Protein AF-A0A1V4EET5-F1 (afdb_monomer)

Nearest PDB structures (foldseek):
  2fy3-assembly1_A  TM=2.857E-01  e=6.363E-01  Homo sapiens
  2fy4-assembly1_A  TM=2.815E-01  e=9.178E-01  Homo sapiens
  1q6x-assembly1_A  TM=3.092E-01  e=1.796E+00  Rattus norvegicus
  2fy5-assembly1_A  TM=2.839E-01  e=1.324E+00  Homo sapiens
  1xmc-assembly2_B  TM=2.395E-01  e=5.391E+00  Mus musculus

Structure (mmCIF, N/CA/C/O backbone):
data_AF-A0A1V4EET5-F1
#
_entry.id   AF-A0A1V4EET5-F1
#
loop_
_atom_site.group_PDB
_atom_site.id
_atom_site.type_symbol
_atom_site.label_atom_id
_atom_site.label_alt_id
_atom_site.label_comp_id
_atom_site.label_asym_id
_atom_site.label_entity_id
_atom_site.label_seq_id
_atom_site.pdbx_PDB_ins_code
_atom_site.Cartn_x
_atom_site.Cartn_y
_atom_site.Cartn_z
_atom_site.occupancy
_atom_site.B_iso_or_equiv
_atom_site.auth_seq_id
_atom_site.auth_comp_id
_atom_site.auth_asym_id
_atom_site.auth_atom_id
_atom_site.pdbx_PDB_model_num
ATOM 1 N N . MET A 1 1 ? 31.292 -10.602 14.020 1.00 33.94 1 MET A N 1
ATOM 2 C CA . MET A 1 1 ? 31.407 -9.990 12.682 1.00 33.94 1 MET A CA 1
ATOM 3 C C . MET A 1 1 ? 29.996 -9.675 12.224 1.00 33.94 1 MET A C 1
ATOM 5 O O . MET A 1 1 ? 29.292 -10.574 11.792 1.00 33.94 1 MET A O 1
ATOM 9 N N . GLN A 1 2 ? 29.537 -8.453 12.489 1.00 35.28 2 GLN A N 1
ATOM 10 C CA . GLN A 1 2 ? 28.228 -7.981 12.044 1.00 35.28 2 GLN A CA 1
ATOM 11 C C . GLN A 1 2 ? 28.426 -7.415 10.641 1.00 35.28 2 GLN A C 1
ATOM 13 O O . GLN A 1 2 ? 29.271 -6.542 10.454 1.00 35.28 2 GLN A O 1
ATOM 18 N N . ALA A 1 3 ? 27.715 -7.967 9.661 1.00 36.00 3 ALA A N 1
ATOM 19 C CA . ALA A 1 3 ? 27.658 -7.390 8.332 1.00 36.00 3 ALA A CA 1
ATOM 20 C C . ALA A 1 3 ? 26.821 -6.112 8.424 1.00 36.00 3 ALA A C 1
ATOM 22 O O . ALA A 1 3 ? 25.594 -6.154 8.472 1.00 36.00 3 ALA A O 1
ATOM 23 N N . SER A 1 4 ? 27.507 -4.978 8.496 1.00 45.12 4 SER A N 1
ATOM 24 C CA . SER A 1 4 ? 26.965 -3.686 8.101 1.00 45.12 4 SER A CA 1
ATOM 25 C C . SER A 1 4 ? 26.700 -3.762 6.596 1.00 45.12 4 SER A C 1
ATOM 27 O O . SER A 1 4 ? 27.590 -3.494 5.797 1.00 45.12 4 SER A O 1
ATOM 29 N N . GLY A 1 5 ? 25.521 -4.261 6.217 1.00 37.28 5 GLY A N 1
ATOM 30 C CA . GLY A 1 5 ? 25.084 -4.302 4.827 1.00 37.28 5 GLY A CA 1
ATOM 31 C C . GLY A 1 5 ? 24.839 -2.883 4.328 1.00 37.28 5 GLY A C 1
ATOM 32 O O . GLY A 1 5 ? 24.107 -2.125 4.960 1.00 37.28 5 GLY A O 1
ATOM 33 N N . GLU A 1 6 ? 25.497 -2.532 3.230 1.00 33.97 6 GLU A N 1
ATOM 34 C CA . GLU A 1 6 ? 25.342 -1.288 2.480 1.00 33.97 6 GLU A CA 1
ATOM 35 C C . GLU A 1 6 ? 23.863 -0.915 2.290 1.00 33.97 6 GLU A C 1
ATOM 37 O O . GLU A 1 6 ? 23.148 -1.522 1.498 1.00 33.97 6 GLU A O 1
ATOM 42 N N . MET A 1 7 ? 23.398 0.110 3.010 1.00 41.22 7 MET A N 1
ATOM 43 C CA . MET A 1 7 ? 22.097 0.742 2.773 1.00 41.22 7 MET A CA 1
ATOM 44 C C . MET A 1 7 ? 22.222 1.762 1.638 1.00 41.22 7 MET A C 1
ATOM 46 O O . MET A 1 7 ? 22.144 2.973 1.846 1.00 41.22 7 MET A O 1
ATOM 50 N N . SER A 1 8 ? 22.465 1.274 0.429 1.00 36.69 8 SER A N 1
ATOM 51 C CA . SER A 1 8 ? 22.587 2.103 -0.769 1.00 36.69 8 SER A CA 1
ATOM 52 C C . SER A 1 8 ? 21.243 2.190 -1.491 1.00 36.69 8 SER A C 1
ATOM 54 O O . SER A 1 8 ? 21.098 1.596 -2.544 1.00 36.69 8 SER A O 1
ATOM 56 N N . GLY A 1 9 ? 20.243 2.888 -0.937 1.00 45.69 9 GLY A N 1
ATOM 57 C CA . GLY A 1 9 ? 19.012 3.298 -1.653 1.00 45.69 9 GLY A CA 1
ATOM 58 C C . GLY A 1 9 ? 18.110 2.200 -2.255 1.00 45.69 9 GLY A C 1
ATOM 59 O O . GLY A 1 9 ? 17.021 2.515 -2.730 1.00 45.69 9 GLY A O 1
ATOM 60 N N . GLU A 1 10 ? 18.511 0.931 -2.228 1.00 58.12 10 GLU A N 1
ATOM 61 C CA . GLU A 1 10 ? 17.711 -0.204 -2.672 1.00 58.12 10 GLU A CA 1
ATOM 62 C C . GLU A 1 10 ? 16.533 -0.386 -1.715 1.00 58.12 10 GLU A C 1
ATOM 64 O O . GLU A 1 10 ? 16.695 -0.543 -0.506 1.00 58.12 10 GLU A O 1
ATOM 69 N N . GLY A 1 11 ? 15.319 -0.353 -2.259 1.00 76.56 11 GLY A N 1
ATOM 70 C CA . GLY A 1 11 ? 14.116 -0.643 -1.486 1.00 76.56 11 GLY A CA 1
ATOM 71 C C . GLY A 1 11 ? 13.425 0.562 -0.834 1.00 76.56 11 GLY A C 1
ATOM 72 O O . GLY A 1 11 ? 12.507 0.363 -0.038 1.00 76.56 11 GLY A O 1
ATOM 73 N N . LEU A 1 12 ? 13.816 1.792 -1.183 1.00 92.06 12 LEU A N 1
ATOM 74 C CA . LEU A 1 12 ? 13.109 3.022 -0.812 1.00 92.06 12 LEU A CA 1
ATOM 75 C C . LEU A 1 12 ? 12.483 3.691 -2.042 1.00 92.06 12 LEU A C 1
ATOM 77 O O . LEU A 1 12 ? 13.101 3.703 -3.109 1.00 92.06 12 LEU A O 1
ATOM 81 N N . PRO A 1 13 ? 11.298 4.310 -1.919 1.00 96.19 13 PRO A N 1
ATOM 82 C CA . PRO A 1 13 ? 10.737 5.069 -3.019 1.00 96.19 13 PRO A CA 1
ATOM 83 C C . PRO A 1 13 ? 11.455 6.409 -3.232 1.00 96.19 13 PRO A C 1
ATOM 85 O O . PRO A 1 13 ? 11.830 7.129 -2.302 1.00 96.19 13 PRO A O 1
ATOM 88 N N . ALA A 1 14 ? 11.620 6.749 -4.507 1.00 96.44 14 ALA A N 1
ATOM 89 C CA . ALA A 1 14 ? 12.156 8.001 -5.015 1.00 96.44 14 ALA A CA 1
ATOM 90 C C . ALA A 1 14 ? 11.168 9.170 -4.892 1.00 96.44 14 ALA A C 1
ATOM 92 O O . ALA A 1 14 ? 11.584 10.326 -4.898 1.00 96.44 14 ALA A O 1
ATOM 93 N N . SER A 1 15 ? 9.877 8.897 -4.752 1.00 96.69 15 SER A N 1
ATOM 94 C CA . SER A 1 15 ? 8.837 9.896 -4.512 1.00 96.69 15 SER A CA 1
ATOM 95 C C . SER A 1 15 ? 7.751 9.305 -3.620 1.00 96.69 15 SER A C 1
ATOM 97 O O . SER A 1 15 ? 7.562 8.088 -3.579 1.00 96.69 15 SER A O 1
ATOM 99 N N . PHE A 1 16 ? 7.047 10.163 -2.886 1.00 98.25 16 PHE A N 1
ATOM 100 C CA . PHE A 1 16 ? 5.915 9.745 -2.070 1.00 98.25 16 PHE A CA 1
ATOM 101 C C . PHE A 1 16 ? 4.766 10.735 -2.185 1.00 98.25 16 PHE A C 1
ATOM 103 O O . PHE A 1 16 ? 4.995 11.944 -2.112 1.00 98.25 16 PHE A O 1
ATOM 110 N N . GLN A 1 17 ? 3.545 10.228 -2.324 1.00 98.38 17 GLN A N 1
ATOM 111 C CA . GLN A 1 17 ? 2.306 11.001 -2.246 1.00 98.38 17 GLN A CA 1
ATOM 112 C C . GLN A 1 17 ? 1.287 10.282 -1.359 1.00 98.38 17 GLN A C 1
ATOM 114 O O . GLN A 1 17 ? 1.287 9.054 -1.258 1.00 98.38 17 GLN A O 1
ATOM 119 N N . SER A 1 18 ? 0.395 11.039 -0.725 1.00 98.31 18 SER A N 1
ATOM 120 C CA . SER A 1 18 ? -0.705 10.468 0.048 1.00 98.31 18 SER A CA 1
ATOM 121 C C . SER A 1 18 ? -2.028 11.179 -0.207 1.00 98.31 18 SER A C 1
ATOM 123 O O . SER A 1 18 ? -2.067 12.370 -0.516 1.00 98.31 18 SER A O 1
ATOM 125 N N . TRP A 1 19 ? -3.120 10.426 -0.079 1.00 98.50 19 TRP A N 1
ATOM 126 C CA . TRP A 1 19 ? -4.487 10.911 -0.246 1.00 98.50 19 TRP A CA 1
ATOM 127 C C . TRP A 1 19 ? -5.310 10.633 1.020 1.00 98.50 19 TRP A C 1
ATOM 129 O O . TRP A 1 19 ? -5.220 9.527 1.567 1.00 98.50 19 TRP A O 1
ATOM 139 N N . PRO A 1 20 ? -6.106 11.615 1.487 1.00 98.38 20 PRO A N 1
ATOM 140 C CA . PRO A 1 20 ? -6.940 11.466 2.674 1.00 98.38 20 PRO A CA 1
ATOM 141 C C . PRO A 1 20 ? -8.141 10.552 2.408 1.00 98.38 20 PRO A C 1
ATOM 143 O O . PRO A 1 20 ? -8.433 10.197 1.262 1.00 98.38 20 PRO A O 1
ATOM 146 N N . SER A 1 21 ? -8.861 10.207 3.477 1.00 98.12 21 SER A N 1
ATOM 147 C CA . SER A 1 21 ? -10.094 9.433 3.360 1.00 98.12 21 SER A CA 1
ATOM 148 C C . SER A 1 21 ? -11.186 10.257 2.679 1.00 98.12 21 SER A C 1
ATOM 150 O O . SER A 1 21 ? -11.220 11.486 2.774 1.00 98.12 21 SER A O 1
ATOM 152 N N . VAL A 1 22 ? -12.123 9.573 2.027 1.00 97.50 22 VAL A N 1
ATOM 153 C CA . VAL A 1 22 ? -13.336 10.186 1.469 1.00 97.50 22 VAL A CA 1
ATOM 154 C C . VAL A 1 22 ? -14.562 9.783 2.286 1.00 97.50 22 VAL A C 1
ATOM 156 O O . VAL A 1 22 ? -14.560 8.766 2.982 1.00 97.50 22 VAL A O 1
ATOM 159 N N . LYS A 1 23 ? -15.637 10.574 2.200 1.00 96.94 23 LYS A N 1
ATOM 160 C CA . LYS A 1 23 ? -16.855 10.371 3.006 1.00 96.94 23 LYS A CA 1
ATOM 161 C C . LYS A 1 23 ? -17.505 9.002 2.780 1.00 96.94 23 LYS A C 1
ATOM 163 O O . LYS A 1 23 ? -18.118 8.456 3.690 1.00 96.94 23 LYS A O 1
ATOM 168 N N . GLU A 1 24 ? -17.349 8.430 1.590 1.00 96.38 24 GLU A N 1
ATOM 169 C CA . GLU A 1 24 ? -17.888 7.124 1.212 1.00 96.38 24 GLU A CA 1
ATOM 170 C C . GLU A 1 24 ? -17.274 5.984 2.042 1.00 96.38 24 GLU A C 1
ATOM 172 O O . GLU A 1 24 ? -17.881 4.925 2.171 1.00 96.38 24 GLU A O 1
ATOM 177 N N . LEU A 1 25 ? -16.100 6.204 2.644 1.00 98.06 25 LEU A N 1
ATOM 178 C CA . LEU A 1 25 ? -15.404 5.240 3.500 1.00 98.06 25 LEU A CA 1
ATOM 179 C C . LEU A 1 25 ? -15.733 5.412 4.992 1.00 98.06 25 LEU A C 1
ATOM 181 O O . LEU A 1 25 ? -15.298 4.600 5.807 1.00 98.06 25 LEU A O 1
ATOM 185 N N . ALA A 1 26 ? -16.541 6.413 5.363 1.00 97.88 26 ALA A N 1
ATOM 186 C CA . ALA A 1 26 ? -16.944 6.659 6.749 1.00 97.88 26 ALA A CA 1
ATOM 187 C C . ALA A 1 26 ? -17.587 5.448 7.461 1.00 97.88 26 ALA A C 1
ATOM 189 O O . ALA A 1 26 ? -17.294 5.263 8.643 1.00 97.88 26 ALA A O 1
ATOM 190 N N . PRO A 1 27 ? -18.388 4.578 6.802 1.00 98.00 27 PRO A N 1
ATOM 191 C CA . PRO A 1 27 ? -18.956 3.396 7.460 1.00 98.00 27 PRO A CA 1
ATOM 192 C C . PRO A 1 27 ? -17.912 2.429 8.031 1.00 98.00 27 PRO A C 1
ATOM 194 O O . PRO A 1 27 ? -18.199 1.710 8.980 1.00 98.00 27 PRO A O 1
ATOM 197 N N . ILE A 1 28 ? -16.698 2.428 7.476 1.00 98.44 28 ILE A N 1
ATOM 198 C CA . ILE A 1 28 ? -15.561 1.633 7.955 1.00 98.44 28 ILE A CA 1
ATOM 199 C C . ILE A 1 28 ? -14.462 2.531 8.540 1.00 98.44 28 ILE A C 1
ATOM 201 O O . ILE A 1 28 ? -13.285 2.182 8.510 1.00 98.44 28 ILE A O 1
ATOM 205 N N . GLY A 1 29 ? -14.819 3.712 9.048 1.00 98.44 29 GLY A N 1
ATOM 206 C CA . GLY A 1 29 ? -13.875 4.655 9.649 1.00 98.44 29 GLY A CA 1
ATOM 207 C C . GLY A 1 29 ? -13.315 4.208 11.004 1.00 98.44 29 GLY A C 1
ATOM 208 O O . GLY A 1 29 ? -12.274 4.707 11.408 1.00 98.44 29 GLY A O 1
ATOM 209 N N . ASP A 1 30 ? -13.961 3.262 11.688 1.00 98.50 30 ASP A N 1
ATOM 210 C CA . ASP A 1 30 ? -13.509 2.676 12.958 1.00 98.50 30 ASP A CA 1
ATOM 211 C C . ASP A 1 30 ? -13.464 1.150 12.809 1.00 98.50 30 ASP A C 1
ATOM 213 O O . ASP A 1 30 ? -14.435 0.531 12.356 1.00 98.50 30 ASP A O 1
ATOM 217 N N . ARG A 1 31 ? -12.355 0.523 13.216 1.00 98.31 31 ARG A N 1
ATOM 218 C CA . ARG A 1 31 ? -12.182 -0.937 13.155 1.00 98.31 31 ARG A CA 1
ATOM 219 C C . ARG A 1 31 ? -13.260 -1.700 13.923 1.00 98.31 31 ARG A C 1
ATOM 221 O O . ARG A 1 31 ? -13.578 -2.833 13.584 1.00 98.31 31 ARG A O 1
ATOM 228 N N . LYS A 1 32 ? -13.853 -1.116 14.965 1.00 98.00 32 LYS A N 1
ATOM 229 C CA . LYS A 1 32 ? -14.954 -1.733 15.722 1.00 98.00 32 LYS A CA 1
ATOM 230 C C . LYS A 1 32 ? -16.201 -1.929 14.859 1.00 98.00 32 LYS A C 1
ATOM 232 O O . LYS A 1 32 ? -16.907 -2.916 15.059 1.00 98.00 32 LYS A O 1
ATOM 237 N N . ALA A 1 33 ? -16.454 -1.030 13.905 1.00 97.19 33 ALA A N 1
ATOM 238 C CA . ALA A 1 33 ? -17.552 -1.153 12.944 1.00 97.19 33 ALA A CA 1
ATOM 239 C C . ALA A 1 33 ? -17.248 -2.178 11.834 1.00 97.19 33 ALA A C 1
ATOM 241 O O . ALA A 1 33 ? -18.166 -2.785 11.287 1.00 97.19 33 ALA A O 1
ATOM 242 N N . ASP A 1 34 ? -15.966 -2.429 11.553 1.00 97.62 34 ASP A N 1
ATOM 243 C CA . ASP A 1 34 ? -15.475 -3.411 10.579 1.00 97.62 34 ASP A CA 1
ATOM 244 C C . ASP A 1 34 ? -14.525 -4.436 11.231 1.00 97.62 34 ASP A C 1
ATOM 246 O O . ASP A 1 34 ? -13.347 -4.563 10.906 1.00 97.62 34 ASP A O 1
ATOM 250 N N . SER A 1 35 ? -15.050 -5.182 12.203 1.00 96.19 35 SER A N 1
ATOM 251 C CA . SER A 1 35 ? -14.246 -6.024 13.104 1.00 96.19 35 SER A CA 1
ATOM 252 C C . SER A 1 35 ? -13.762 -7.351 12.509 1.00 96.19 35 SER A C 1
ATOM 254 O O . SER A 1 35 ? -13.023 -8.091 13.163 1.00 96.19 35 SER A O 1
ATOM 256 N N . ALA A 1 36 ? -14.173 -7.689 11.284 1.00 97.00 36 ALA A N 1
ATOM 257 C CA . ALA A 1 36 ? -13.770 -8.939 10.650 1.00 97.00 36 ALA A CA 1
ATOM 258 C C . ALA A 1 36 ? -12.260 -8.910 10.331 1.00 97.00 36 ALA A C 1
ATOM 260 O O . ALA A 1 36 ? -11.826 -8.008 9.611 1.00 97.00 36 ALA A O 1
ATOM 261 N N . PRO A 1 37 ? -11.454 -9.896 10.773 1.00 96.69 37 PRO A N 1
ATOM 262 C CA . PRO A 1 37 ? -10.023 -9.922 10.473 1.00 96.69 37 PRO A CA 1
ATOM 263 C C . PRO A 1 37 ? -9.751 -9.913 8.966 1.00 96.69 37 PRO A C 1
ATOM 265 O O . PRO A 1 37 ? -10.480 -10.546 8.197 1.00 96.69 37 PRO A O 1
ATOM 268 N N . LEU A 1 38 ? -8.694 -9.223 8.539 1.00 97.31 38 LEU A N 1
ATOM 269 C CA . LEU A 1 38 ? -8.250 -9.258 7.148 1.00 97.31 38 LEU A CA 1
ATOM 270 C C . LEU A 1 38 ? -7.674 -10.633 6.798 1.00 97.31 38 LEU A C 1
ATOM 272 O O . LEU A 1 38 ? -7.019 -11.288 7.616 1.00 97.31 38 LEU A O 1
ATOM 276 N N . THR A 1 39 ? -7.843 -11.041 5.538 1.00 98.06 39 THR A N 1
ATOM 277 C CA . THR A 1 39 ? -7.209 -12.251 4.999 1.00 98.06 39 THR A CA 1
ATOM 278 C C . THR A 1 39 ? -6.508 -11.988 3.668 1.00 98.06 39 THR A C 1
ATOM 280 O O . THR A 1 39 ? -6.915 -11.134 2.880 1.00 98.06 39 THR A O 1
ATOM 283 N N . VAL A 1 40 ? -5.471 -12.780 3.365 1.00 98.00 40 VAL A N 1
ATOM 284 C CA . VAL A 1 40 ? -4.786 -12.725 2.058 1.00 98.00 40 VAL A CA 1
ATOM 285 C C . VAL A 1 40 ? -5.753 -13.035 0.914 1.00 98.00 40 VAL A C 1
ATOM 287 O O . VAL A 1 40 ? -5.682 -12.407 -0.138 1.00 98.00 40 VAL A O 1
ATOM 290 N N . GLN A 1 41 ? -6.656 -14.000 1.105 1.00 97.94 41 GLN A N 1
ATOM 291 C CA . GLN A 1 41 ? -7.609 -14.404 0.071 1.00 97.94 41 GLN A CA 1
ATOM 292 C C . GLN A 1 41 ? -8.635 -13.307 -0.228 1.00 97.94 41 GLN A C 1
ATOM 294 O O . GLN A 1 41 ? -9.041 -13.148 -1.374 1.00 97.94 41 GLN A O 1
ATOM 299 N N . GLU A 1 42 ? -9.041 -12.543 0.780 1.00 97.44 42 GLU A N 1
ATOM 300 C CA . GLU A 1 42 ? -9.958 -11.422 0.607 1.00 97.44 42 GLU A CA 1
ATOM 301 C C . GLU A 1 42 ? -9.331 -10.287 -0.213 1.00 97.44 42 GLU A C 1
ATOM 303 O O . GLU A 1 42 ? -9.920 -9.853 -1.204 1.00 97.44 42 GLU A O 1
ATOM 308 N N . VAL A 1 43 ? -8.137 -9.826 0.179 1.00 98.06 43 VAL A N 1
ATOM 309 C CA . VAL A 1 43 ? -7.492 -8.644 -0.424 1.00 98.06 43 VAL A CA 1
ATOM 310 C C . VAL A 1 43 ? -6.804 -8.991 -1.744 1.00 98.06 43 VAL A C 1
ATOM 312 O O . VAL A 1 43 ? -6.883 -8.248 -2.720 1.00 98.06 43 VAL A O 1
ATOM 315 N N . PHE A 1 44 ? -6.155 -10.152 -1.801 1.00 97.94 44 PHE A N 1
ATOM 316 C CA . PHE A 1 44 ? -5.305 -10.554 -2.919 1.00 97.94 44 PHE A CA 1
ATOM 317 C C . PHE A 1 44 ? -5.794 -11.821 -3.618 1.00 97.94 44 PHE A C 1
ATOM 319 O O . PHE A 1 44 ? -5.013 -12.458 -4.315 1.00 97.94 44 PHE A O 1
ATOM 326 N N . GLY A 1 45 ? -7.053 -12.234 -3.446 1.00 95.56 45 GLY A N 1
ATOM 327 C CA . GLY A 1 45 ? -7.585 -13.468 -4.043 1.00 95.56 45 GLY A CA 1
ATOM 328 C C . GLY A 1 45 ? -7.558 -13.496 -5.573 1.00 95.56 45 GLY A C 1
ATOM 329 O O . GLY A 1 45 ? -7.423 -14.569 -6.167 1.00 95.56 45 GLY A O 1
ATOM 330 N N . ALA A 1 46 ? -7.636 -12.327 -6.214 1.00 96.06 46 ALA A N 1
ATOM 331 C CA . ALA A 1 46 ? -7.454 -12.199 -7.653 1.00 96.06 46 ALA A CA 1
ATOM 332 C C . ALA A 1 46 ? -5.992 -12.483 -8.034 1.00 96.06 46 ALA A C 1
ATOM 334 O O . ALA A 1 46 ? -5.056 -11.903 -7.487 1.00 96.06 46 ALA A O 1
ATOM 335 N N . ARG A 1 47 ? -5.780 -13.384 -9.002 1.00 96.00 47 ARG A N 1
ATOM 336 C CA . ARG A 1 47 ? -4.427 -13.702 -9.496 1.00 96.00 47 ARG A CA 1
ATOM 337 C C . ARG A 1 47 ? -3.823 -12.574 -10.325 1.00 96.00 47 ARG A C 1
ATOM 339 O O . ARG A 1 47 ? -2.601 -12.506 -10.445 1.00 96.00 47 ARG A O 1
ATOM 346 N N . THR A 1 48 ? -4.668 -11.741 -10.914 1.00 98.31 48 THR A N 1
ATOM 347 C CA . THR A 1 48 ? -4.279 -10.619 -11.758 1.00 98.31 48 THR A CA 1
ATOM 348 C C . THR A 1 48 ? -5.091 -9.391 -11.401 1.00 98.31 48 THR A C 1
ATOM 350 O O . THR A 1 48 ? -6.268 -9.508 -11.060 1.00 98.31 48 THR A O 1
ATOM 353 N N . VAL A 1 49 ? -4.461 -8.233 -11.528 1.00 98.62 49 VAL A N 1
ATOM 354 C CA . VAL A 1 49 ? -5.085 -6.920 -11.391 1.00 98.62 49 VAL A CA 1
ATOM 355 C C . VAL A 1 49 ? -4.678 -6.053 -12.581 1.00 98.62 49 VAL A C 1
ATOM 357 O O . VAL A 1 49 ? -3.562 -6.188 -13.090 1.00 98.62 49 VAL A O 1
ATOM 360 N N . THR A 1 50 ? -5.594 -5.224 -13.077 1.00 98.56 50 THR A N 1
ATOM 361 C CA . THR A 1 50 ? -5.456 -4.584 -14.393 1.00 98.56 50 THR A CA 1
ATOM 362 C C . THR A 1 50 ? -6.014 -3.169 -14.372 1.00 98.56 50 THR A C 1
ATOM 364 O O . THR A 1 50 ? -7.098 -2.942 -13.843 1.00 98.56 50 THR A O 1
ATOM 367 N N . ALA A 1 51 ? -5.314 -2.244 -15.024 1.00 98.38 51 ALA A N 1
ATOM 368 C CA . ALA A 1 51 ? -5.829 -0.927 -15.381 1.00 98.38 51 ALA A CA 1
ATOM 369 C C . ALA A 1 51 ? -5.265 -0.512 -16.745 1.00 98.38 51 ALA A C 1
ATOM 371 O O . ALA A 1 51 ? -4.069 -0.659 -17.012 1.00 98.38 51 ALA A O 1
ATOM 372 N N . GLY A 1 52 ? -6.136 -0.034 -17.638 1.00 96.06 52 GLY A N 1
ATOM 373 C CA . GLY A 1 52 ? -5.756 0.267 -19.017 1.00 96.06 52 GLY A CA 1
ATOM 374 C C . GLY A 1 52 ? -5.102 -0.941 -19.699 1.00 96.06 52 GLY A C 1
ATOM 375 O O . GLY A 1 52 ? -5.705 -2.008 -19.804 1.00 96.06 52 GLY A O 1
ATOM 376 N N . LYS A 1 53 ? -3.856 -0.770 -20.157 1.00 95.44 53 LYS A N 1
ATOM 377 C CA . LYS A 1 53 ? -3.051 -1.835 -20.787 1.00 95.44 53 LYS A CA 1
ATOM 378 C C . LYS A 1 53 ? -2.137 -2.578 -19.803 1.00 95.44 53 LYS A C 1
ATOM 380 O O . LYS A 1 53 ? -1.525 -3.573 -20.186 1.00 95.44 53 LYS A O 1
ATOM 385 N N . VAL A 1 54 ? -2.034 -2.124 -18.554 1.00 98.31 54 VAL A N 1
ATOM 386 C CA . VAL A 1 54 ? -1.162 -2.734 -17.546 1.00 98.31 54 VAL A CA 1
ATOM 387 C C . VAL A 1 54 ? -1.889 -3.897 -16.886 1.00 98.31 54 VAL A C 1
ATOM 389 O O . VAL A 1 54 ? -2.970 -3.726 -16.332 1.00 98.31 54 VAL A O 1
ATOM 392 N N . THR A 1 55 ? -1.284 -5.086 -16.922 1.00 98.62 55 THR A N 1
ATOM 393 C CA . THR A 1 55 ? -1.765 -6.268 -16.193 1.00 98.62 55 THR A CA 1
ATOM 394 C C . THR A 1 55 ? -0.667 -6.809 -15.293 1.00 98.62 55 THR A C 1
ATOM 396 O O . THR A 1 55 ? 0.372 -7.279 -15.755 1.00 98.62 55 THR A O 1
ATOM 399 N N . LEU A 1 56 ? -0.936 -6.782 -13.996 1.00 98.81 56 LEU A N 1
ATOM 400 C CA . LEU A 1 56 ? -0.067 -7.257 -12.935 1.00 98.81 56 LEU A CA 1
ATOM 401 C C . LEU A 1 56 ? -0.514 -8.648 -12.490 1.00 98.81 56 LEU A C 1
ATOM 403 O O . LEU A 1 56 ? -1.681 -8.860 -12.170 1.00 98.81 56 LEU A O 1
ATOM 407 N N . ARG A 1 57 ? 0.413 -9.605 -12.422 1.00 98.56 57 ARG A N 1
ATOM 408 C CA . ARG A 1 57 ? 0.168 -10.946 -11.879 1.00 98.56 57 ARG A CA 1
ATOM 409 C C . ARG A 1 57 ? 0.736 -11.056 -10.474 1.00 98.56 57 ARG A C 1
ATOM 411 O O . ARG A 1 57 ? 1.913 -10.770 -10.260 1.00 98.56 57 ARG A O 1
ATOM 418 N N . ARG A 1 58 ? -0.076 -11.558 -9.545 1.00 98.25 58 ARG A N 1
ATOM 419 C CA . ARG A 1 58 ? 0.325 -11.814 -8.162 1.00 98.25 58 ARG A CA 1
ATOM 420 C C . ARG A 1 58 ? 1.422 -12.876 -8.118 1.00 98.25 58 ARG A C 1
ATOM 422 O O . ARG A 1 58 ? 1.241 -13.987 -8.618 1.00 98.25 58 ARG A O 1
ATOM 429 N N . LEU A 1 59 ? 2.535 -12.536 -7.486 1.00 97.94 59 LEU A N 1
ATOM 430 C CA . LEU A 1 59 ? 3.677 -13.411 -7.234 1.00 97.94 59 LEU A CA 1
ATOM 431 C C . LEU A 1 59 ? 3.664 -13.962 -5.810 1.00 97.94 59 LEU A C 1
ATOM 433 O O . LEU A 1 59 ? 3.991 -15.127 -5.605 1.00 97.94 59 LEU A O 1
ATOM 437 N N . ALA A 1 60 ? 3.258 -13.142 -4.841 1.00 97.56 60 ALA A N 1
ATOM 438 C CA . ALA A 1 60 ? 3.192 -13.519 -3.437 1.00 97.56 60 ALA A CA 1
ATOM 439 C C . ALA A 1 60 ? 2.056 -12.781 -2.721 1.00 97.56 60 ALA A C 1
ATOM 441 O O . ALA A 1 60 ? 1.617 -11.715 -3.152 1.00 97.56 60 ALA A O 1
ATOM 442 N N . GLY A 1 61 ? 1.593 -13.363 -1.617 1.00 97.62 61 GLY A N 1
ATOM 443 C CA . GLY A 1 61 ? 0.657 -12.744 -0.688 1.00 97.62 61 GLY A CA 1
ATOM 444 C C . GLY A 1 61 ? 0.977 -13.194 0.733 1.00 97.62 61 GLY A C 1
ATOM 445 O O . GLY A 1 61 ? 1.317 -14.359 0.943 1.00 97.62 61 GLY A O 1
ATOM 446 N N . ARG A 1 62 ? 0.898 -12.283 1.701 1.00 97.94 62 ARG A N 1
ATOM 447 C CA . ARG A 1 62 ? 1.241 -12.541 3.103 1.00 97.94 62 ARG A CA 1
ATOM 448 C C . ARG A 1 62 ? 0.322 -11.759 4.030 1.00 97.94 62 ARG A C 1
ATOM 450 O O . ARG A 1 62 ? -0.025 -10.624 3.731 1.00 97.94 62 ARG A O 1
ATOM 457 N N . LEU A 1 63 ? -0.048 -12.379 5.143 1.00 98.19 63 LEU A N 1
ATOM 458 C CA . LEU A 1 63 ? -0.670 -11.718 6.284 1.00 98.19 63 LEU A CA 1
ATOM 459 C C . LEU A 1 63 ? 0.345 -11.717 7.426 1.00 98.19 63 LEU A C 1
ATOM 461 O O . LEU A 1 63 ? 0.834 -12.777 7.815 1.00 98.19 63 LEU A O 1
ATOM 465 N N . ASP A 1 64 ? 0.631 -10.537 7.952 1.00 97.94 64 ASP A N 1
ATOM 466 C CA . ASP A 1 64 ? 1.461 -10.309 9.122 1.00 97.94 64 ASP A CA 1
ATOM 467 C C . ASP A 1 64 ? 0.538 -9.915 10.288 1.00 97.94 64 ASP A C 1
ATOM 469 O O . ASP A 1 64 ? -0.158 -8.901 10.228 1.00 97.94 64 ASP A O 1
ATOM 473 N N . GLN A 1 65 ? 0.503 -10.736 11.345 1.00 94.31 65 GLN A N 1
ATOM 474 C CA . GLN A 1 65 ? -0.306 -10.472 12.553 1.00 94.31 65 GLN A CA 1
ATOM 475 C C . GLN A 1 65 ? 0.307 -9.387 13.453 1.00 94.31 65 GLN A C 1
ATOM 477 O O . GLN A 1 65 ? -0.340 -8.903 14.370 1.00 94.31 65 GLN A O 1
ATOM 482 N N . ALA A 1 66 ? 1.567 -9.027 13.208 1.00 92.38 66 ALA A N 1
ATOM 483 C CA . ALA A 1 66 ? 2.237 -7.896 13.829 1.00 92.38 66 ALA A CA 1
ATOM 484 C C . ALA A 1 66 ? 2.737 -6.978 12.712 1.00 92.38 66 ALA A C 1
ATOM 486 O O . ALA A 1 66 ? 3.543 -7.397 11.877 1.00 92.38 66 ALA A O 1
ATOM 487 N N . CYS A 1 67 ? 2.261 -5.732 12.685 1.00 96.75 67 CYS A N 1
ATOM 488 C CA . CYS A 1 67 ? 2.550 -4.809 11.586 1.00 96.75 67 CYS A CA 1
ATOM 489 C C . CYS A 1 67 ? 4.029 -4.420 11.490 1.00 96.75 67 CYS A C 1
ATOM 491 O O . CYS A 1 67 ? 4.509 -4.101 10.406 1.00 96.75 67 CYS A O 1
ATOM 493 N N . THR A 1 68 ? 4.770 -4.510 12.596 1.00 93.00 68 THR A N 1
ATOM 494 C CA . THR A 1 68 ? 6.214 -4.250 12.634 1.00 93.00 68 THR A CA 1
ATOM 495 C C . THR A 1 68 ? 7.016 -5.224 11.766 1.00 93.00 68 THR A C 1
ATOM 497 O O . THR A 1 68 ? 8.066 -4.851 11.266 1.00 93.00 68 THR A O 1
ATOM 500 N N . GLY A 1 69 ? 6.508 -6.436 11.498 1.00 92.00 69 GLY A N 1
ATOM 501 C CA . GLY A 1 69 ? 7.127 -7.386 10.558 1.00 92.00 69 GLY A CA 1
ATOM 502 C C . GLY A 1 69 ? 6.856 -7.090 9.075 1.00 92.00 69 GLY A C 1
ATOM 503 O O . GLY A 1 69 ? 7.374 -7.780 8.193 1.00 92.00 69 GLY A O 1
ATOM 504 N N . ALA A 1 70 ? 6.016 -6.095 8.783 1.00 97.06 70 ALA A N 1
ATOM 505 C CA . ALA A 1 70 ? 5.700 -5.650 7.428 1.00 97.06 70 ALA A CA 1
ATOM 506 C C . ALA A 1 70 ? 6.471 -4.387 7.016 1.00 97.06 70 ALA A C 1
ATOM 508 O O . ALA A 1 70 ? 6.333 -3.946 5.874 1.00 97.06 70 ALA A O 1
ATOM 509 N N . VAL A 1 71 ? 7.279 -3.819 7.913 1.00 97.38 71 VAL A N 1
ATOM 510 C CA . VAL A 1 71 ? 8.046 -2.589 7.699 1.00 97.38 71 VAL A CA 1
ATOM 511 C C . VAL A 1 71 ? 9.476 -2.740 8.196 1.00 97.38 71 VAL A C 1
ATOM 513 O O . VAL A 1 71 ? 9.798 -3.656 8.947 1.00 97.38 71 VAL A O 1
ATOM 516 N N . TRP A 1 72 ? 10.324 -1.803 7.804 1.00 95.25 72 TRP A N 1
ATOM 517 C CA . TRP A 1 72 ? 11.633 -1.586 8.401 1.00 95.25 72 TRP A CA 1
ATOM 518 C C . TRP A 1 72 ? 11.802 -0.105 8.758 1.00 95.25 72 TRP A C 1
ATOM 520 O O . TRP A 1 72 ? 11.089 0.753 8.236 1.00 95.25 72 TRP A O 1
ATOM 530 N N . GLY A 1 73 ? 12.757 0.177 9.647 1.00 95.38 73 GLY A N 1
ATOM 531 C CA . GLY A 1 73 ? 12.950 1.495 10.257 1.00 95.38 73 GLY A CA 1
ATOM 532 C C . GLY A 1 73 ? 12.120 1.650 11.536 1.00 95.38 73 GLY A C 1
ATOM 533 O O . GLY A 1 73 ? 10.917 1.385 11.543 1.00 95.38 73 GLY A O 1
ATOM 534 N N . ALA A 1 74 ? 12.779 2.049 12.628 1.00 95.44 74 ALA A N 1
ATOM 535 C CA . ALA A 1 74 ? 12.170 2.109 13.959 1.00 95.44 74 ALA A CA 1
ATOM 536 C C . ALA A 1 74 ? 11.005 3.107 14.012 1.00 95.44 74 ALA A C 1
ATOM 538 O O . ALA A 1 74 ? 9.916 2.742 14.438 1.00 95.44 74 ALA A O 1
ATOM 539 N N . ASP A 1 75 ? 11.189 4.303 13.451 1.00 96.50 75 ASP A N 1
ATOM 540 C CA . ASP A 1 75 ? 10.179 5.366 13.490 1.00 96.50 75 ASP A CA 1
ATOM 541 C C . ASP A 1 75 ? 8.848 4.959 12.831 1.00 96.50 75 ASP A C 1
ATOM 543 O O . ASP A 1 75 ? 7.773 5.326 13.303 1.00 96.50 75 ASP A O 1
ATOM 547 N N . LEU A 1 76 ? 8.887 4.165 11.750 1.00 97.56 76 LEU A N 1
ATOM 548 C CA . LEU A 1 76 ? 7.666 3.660 11.111 1.00 97.56 76 LEU A CA 1
ATOM 549 C C . LEU A 1 76 ? 7.027 2.518 11.912 1.00 97.56 76 LEU A C 1
ATOM 551 O O . LEU A 1 76 ? 5.800 2.415 11.965 1.00 97.56 76 LEU A O 1
ATOM 555 N N . ALA A 1 77 ? 7.837 1.662 12.536 1.00 97.75 77 ALA A N 1
ATOM 556 C CA . ALA A 1 77 ? 7.340 0.622 13.433 1.00 97.75 77 ALA A CA 1
ATOM 557 C C . ALA A 1 77 ? 6.641 1.228 14.667 1.00 97.75 77 ALA A C 1
ATOM 559 O O . ALA A 1 77 ? 5.571 0.751 15.063 1.00 97.75 77 ALA A O 1
ATOM 560 N N . ASP A 1 78 ? 7.193 2.310 15.214 1.00 97.88 78 ASP A N 1
ATOM 561 C CA . ASP A 1 78 ? 6.613 3.062 16.327 1.00 97.88 78 ASP A CA 1
ATOM 562 C C . ASP A 1 78 ? 5.320 3.762 15.893 1.00 97.88 78 ASP A C 1
ATOM 564 O O . ASP A 1 78 ? 4.278 3.553 16.515 1.00 97.88 78 ASP A O 1
ATOM 568 N N . ALA A 1 79 ? 5.324 4.463 14.753 1.00 98.31 79 ALA A N 1
ATOM 569 C CA . ALA A 1 79 ? 4.123 5.102 14.209 1.00 98.31 79 ALA A CA 1
ATOM 570 C C . ALA A 1 79 ? 2.980 4.101 13.940 1.00 98.31 79 ALA A C 1
ATOM 572 O O . ALA A 1 79 ? 1.810 4.409 14.168 1.00 98.31 79 ALA A O 1
ATOM 573 N N . LEU A 1 80 ? 3.287 2.880 13.485 1.00 98.56 80 LEU A N 1
ATOM 574 C CA . LEU A 1 80 ? 2.295 1.807 13.328 1.00 98.56 80 LEU A CA 1
ATOM 575 C C . LEU A 1 80 ? 1.732 1.326 14.669 1.00 98.56 80 LEU A C 1
ATOM 577 O O . LEU A 1 80 ? 0.547 0.991 14.757 1.00 98.56 80 LEU A O 1
ATOM 581 N N . THR A 1 81 ? 2.575 1.272 15.698 1.00 98.25 81 THR A N 1
ATOM 582 C CA . THR A 1 81 ? 2.169 0.893 17.054 1.00 98.25 81 THR A CA 1
ATOM 583 C C . THR A 1 81 ? 1.243 1.954 17.647 1.00 98.25 81 THR A C 1
ATOM 585 O O . THR A 1 81 ? 0.167 1.615 18.140 1.00 98.25 81 THR A O 1
ATOM 588 N N . GLU A 1 82 ? 1.599 3.233 17.519 1.00 98.19 82 GLU A N 1
ATOM 589 C CA . GLU A 1 82 ? 0.772 4.375 17.931 1.00 98.19 82 GLU A CA 1
ATOM 590 C C . GLU A 1 82 ? -0.564 4.426 17.179 1.00 98.19 82 GLU A C 1
ATOM 592 O O . GLU A 1 82 ? -1.607 4.676 17.781 1.00 98.19 82 GLU A O 1
ATOM 597 N N . ALA A 1 83 ? -0.562 4.100 15.883 1.00 98.56 83 ALA A N 1
ATOM 598 C CA . ALA A 1 83 ? -1.773 3.991 15.069 1.00 98.56 83 ALA A CA 1
ATOM 599 C C . ALA A 1 83 ? -2.654 2.769 15.426 1.00 98.56 83 ALA A C 1
ATOM 601 O O . ALA A 1 83 ? -3.693 2.533 14.798 1.00 98.56 83 ALA A O 1
ATOM 602 N N . GLY A 1 84 ? -2.250 1.958 16.411 1.00 98.38 84 GLY A N 1
ATOM 603 C CA . GLY A 1 84 ? -2.988 0.782 16.863 1.00 98.38 84 GLY A CA 1
ATOM 604 C C . GLY A 1 84 ? -3.086 -0.308 15.797 1.00 98.38 84 GLY A C 1
ATOM 605 O O . GLY A 1 84 ? -4.113 -0.998 15.716 1.00 98.38 84 GLY A O 1
ATOM 606 N N . CYS A 1 85 ? -2.057 -0.447 14.956 1.00 98.62 85 CYS A N 1
ATOM 607 C CA . CYS A 1 85 ? -2.044 -1.418 13.872 1.00 98.62 85 CYS A CA 1
ATOM 608 C C . CYS A 1 85 ? -2.129 -2.856 14.396 1.00 98.62 85 CYS A C 1
ATOM 610 O O . CYS A 1 85 ? -1.343 -3.277 15.242 1.00 98.62 85 CYS A O 1
ATOM 612 N N . SER A 1 86 ? -3.088 -3.618 13.871 1.00 98.25 86 SER A N 1
ATOM 613 C CA . SER A 1 86 ? -3.359 -5.001 14.288 1.00 98.25 86 SER A CA 1
ATOM 614 C C . SER A 1 86 ? -2.953 -6.045 13.256 1.00 98.25 86 SER A C 1
ATOM 616 O O . SER A 1 86 ? -2.627 -7.167 13.619 1.00 98.25 86 SER A O 1
ATOM 618 N N . GLN A 1 87 ? -2.993 -5.704 11.968 1.00 98.62 87 GLN A N 1
ATOM 619 C CA . GLN A 1 87 ? -2.645 -6.607 10.877 1.00 98.62 87 GLN A CA 1
ATOM 620 C C . GLN A 1 87 ? -2.063 -5.810 9.713 1.00 98.62 87 GLN A C 1
ATOM 622 O O . GLN A 1 87 ? -2.489 -4.685 9.450 1.00 98.62 87 GLN A O 1
ATOM 627 N N . ALA A 1 88 ? -1.151 -6.424 8.968 1.00 98.75 88 ALA A N 1
ATOM 628 C CA . ALA A 1 88 ? -0.753 -5.956 7.649 1.00 98.75 88 ALA A CA 1
ATOM 629 C C . ALA A 1 88 ? -0.939 -7.091 6.640 1.00 98.75 88 ALA A C 1
ATOM 631 O O . ALA A 1 88 ? -0.488 -8.213 6.873 1.00 98.75 88 ALA A O 1
ATOM 632 N N . VAL A 1 89 ? -1.594 -6.827 5.511 1.00 98.56 89 VAL A N 1
ATOM 633 C CA . VAL A 1 89 ? -1.662 -7.789 4.401 1.00 98.56 89 VAL A CA 1
ATOM 634 C C . VAL A 1 89 ? -0.887 -7.222 3.228 1.00 98.56 89 VAL A C 1
ATOM 636 O O . VAL A 1 89 ? -1.148 -6.108 2.783 1.00 98.56 89 VAL A O 1
ATOM 639 N N . ARG A 1 90 ? 0.054 -8.004 2.707 1.00 98.56 90 ARG A N 1
ATOM 640 C CA . ARG A 1 90 ? 0.942 -7.617 1.611 1.00 98.56 90 ARG A CA 1
ATOM 641 C C . ARG A 1 90 ? 0.736 -8.494 0.389 1.00 98.56 90 ARG A C 1
ATOM 643 O O . ARG A 1 90 ? 0.551 -9.705 0.519 1.00 98.56 90 ARG A O 1
ATOM 650 N N . GLY A 1 91 ? 0.813 -7.895 -0.791 1.00 98.38 91 GLY A N 1
ATOM 651 C CA . GLY A 1 91 ? 0.751 -8.585 -2.073 1.00 98.38 91 GLY A CA 1
ATOM 652 C C . GLY A 1 91 ? 1.813 -8.044 -3.015 1.00 98.38 91 GLY A C 1
ATOM 653 O O . GLY A 1 91 ? 1.897 -6.835 -3.199 1.00 98.38 91 GLY A O 1
ATOM 654 N N . LEU A 1 92 ? 2.606 -8.935 -3.610 1.00 98.50 92 LEU A N 1
ATOM 655 C CA . LEU A 1 92 ? 3.628 -8.596 -4.601 1.00 98.50 92 LEU A CA 1
ATOM 656 C C . LEU A 1 92 ? 3.163 -9.023 -5.984 1.00 98.50 92 LEU A C 1
ATOM 658 O O . LEU A 1 92 ? 2.645 -10.130 -6.158 1.00 98.50 92 LEU A O 1
ATOM 662 N N . TYR A 1 93 ? 3.406 -8.171 -6.965 1.00 98.69 93 TYR A N 1
ATOM 663 C CA . TYR A 1 93 ? 2.985 -8.327 -8.340 1.00 98.69 93 TYR A CA 1
ATOM 664 C C . TYR A 1 93 ? 4.114 -7.973 -9.301 1.00 98.69 93 TYR A C 1
ATOM 666 O O . TYR A 1 93 ? 4.981 -7.158 -8.994 1.00 98.69 93 TYR A O 1
ATOM 674 N N . ALA A 1 94 ? 4.054 -8.554 -10.494 1.00 98.44 94 ALA A N 1
ATOM 675 C CA . ALA A 1 94 ? 4.842 -8.106 -11.633 1.00 98.44 94 ALA A CA 1
ATOM 676 C C . ALA A 1 94 ? 4.056 -8.266 -12.932 1.00 98.44 94 ALA A C 1
ATOM 678 O O . ALA A 1 94 ? 3.135 -9.091 -13.013 1.00 98.44 94 ALA A O 1
ATOM 679 N N . THR A 1 95 ? 4.429 -7.514 -13.961 1.00 98.25 95 THR A N 1
ATOM 680 C CA . THR A 1 95 ? 3.937 -7.769 -15.317 1.00 98.25 95 THR A CA 1
ATOM 681 C C . THR A 1 95 ? 4.488 -9.084 -15.869 1.00 98.25 95 THR A C 1
ATOM 683 O O . THR A 1 95 ? 5.460 -9.651 -15.366 1.00 98.25 95 THR A O 1
ATOM 686 N N . ALA A 1 96 ? 3.827 -9.630 -16.893 1.00 97.00 96 ALA A N 1
ATOM 687 C CA . ALA A 1 96 ? 4.217 -10.915 -17.476 1.00 97.00 96 ALA A CA 1
ATOM 688 C C . ALA A 1 96 ? 5.619 -10.885 -18.110 1.00 97.00 96 ALA A C 1
ATOM 690 O O . ALA A 1 96 ? 6.338 -11.881 -18.022 1.00 97.00 96 ALA A O 1
ATOM 691 N N . ASP A 1 97 ? 5.987 -9.747 -18.700 1.00 95.44 97 ASP A N 1
ATOM 692 C CA . ASP A 1 97 ? 7.308 -9.449 -19.264 1.00 95.44 97 ASP A CA 1
ATOM 693 C C . ASP A 1 97 ? 8.365 -9.089 -18.202 1.00 95.44 97 ASP A C 1
ATOM 695 O O . ASP A 1 97 ? 9.543 -8.986 -18.526 1.00 95.44 97 ASP A O 1
ATOM 699 N N . GLY A 1 98 ? 7.962 -8.934 -16.936 1.00 95.56 98 GLY A N 1
ATOM 700 C CA . GLY A 1 98 ? 8.852 -8.609 -15.823 1.00 95.56 98 GLY A CA 1
ATOM 701 C C . GLY A 1 98 ? 9.357 -7.166 -15.805 1.00 95.56 98 GLY A C 1
ATOM 702 O O . GLY A 1 98 ? 10.239 -6.868 -15.007 1.00 95.56 98 GLY A O 1
ATOM 703 N N . VAL A 1 99 ? 8.825 -6.277 -16.650 1.00 96.00 99 VAL A N 1
ATOM 704 C CA . VAL A 1 99 ? 9.271 -4.875 -16.723 1.00 96.00 99 VAL A CA 1
ATOM 705 C C . VAL A 1 99 ? 8.900 -4.105 -15.458 1.00 96.00 99 VAL A C 1
ATOM 707 O O . VAL A 1 99 ? 9.729 -3.359 -14.936 1.00 96.00 99 VAL A O 1
ATOM 710 N N . TYR A 1 100 ? 7.690 -4.307 -14.932 1.00 97.88 100 TYR A N 1
ATOM 711 C CA . TYR A 1 100 ? 7.219 -3.603 -13.742 1.00 97.88 100 TYR A CA 1
ATOM 712 C C . TYR A 1 100 ? 7.024 -4.535 -12.558 1.00 97.88 100 TYR A C 1
ATOM 714 O O . TYR A 1 100 ? 6.582 -5.680 -12.699 1.00 97.88 100 TYR A O 1
ATOM 722 N N . VAL A 1 101 ? 7.286 -3.985 -11.379 1.00 98.06 101 VAL A N 1
ATOM 723 C CA . VAL A 1 101 ? 7.006 -4.574 -10.075 1.00 98.06 101 VAL A CA 1
ATOM 724 C C . VAL A 1 101 ? 6.064 -3.651 -9.309 1.00 98.06 101 VAL A C 1
ATOM 726 O O . VAL A 1 101 ? 6.145 -2.425 -9.403 1.00 98.06 101 VAL A O 1
ATOM 729 N N . ALA A 1 102 ? 5.151 -4.247 -8.551 1.00 98.50 102 ALA A N 1
ATOM 730 C CA . ALA A 1 102 ? 4.291 -3.514 -7.642 1.00 98.50 102 ALA A CA 1
ATOM 731 C C . ALA A 1 102 ? 4.070 -4.313 -6.358 1.00 98.50 102 ALA A C 1
ATOM 733 O O . ALA A 1 102 ? 3.862 -5.525 -6.396 1.00 98.50 102 ALA A O 1
ATOM 734 N N . GLN A 1 103 ? 4.067 -3.635 -5.221 1.00 98.69 103 GLN A N 1
ATOM 735 C CA . GLN A 1 103 ? 3.652 -4.182 -3.942 1.00 98.69 103 GLN A CA 1
ATOM 736 C C . GLN A 1 103 ? 2.526 -3.325 -3.384 1.00 98.69 103 GLN A C 1
ATOM 738 O O . GLN A 1 103 ? 2.591 -2.101 -3.416 1.00 98.69 103 GLN A O 1
ATOM 743 N N . TYR A 1 104 ? 1.513 -3.981 -2.837 1.00 98.88 104 TYR A N 1
ATOM 744 C CA . TYR A 1 104 ? 0.472 -3.327 -2.061 1.00 98.88 104 TYR A CA 1
ATOM 745 C C . TYR A 1 104 ? 0.515 -3.837 -0.628 1.00 98.88 104 TYR A C 1
ATOM 747 O O . TYR A 1 104 ? 0.557 -5.050 -0.412 1.00 98.88 104 TYR A O 1
ATOM 755 N N . THR A 1 105 ? 0.495 -2.928 0.340 1.00 98.88 105 THR A N 1
ATOM 756 C CA . THR A 1 105 ? 0.424 -3.236 1.772 1.00 98.88 105 THR A CA 1
ATOM 757 C C . THR A 1 105 ? -0.805 -2.561 2.355 1.00 98.88 105 THR A C 1
ATOM 759 O O . THR A 1 105 ? -0.903 -1.343 2.308 1.00 98.88 105 THR A O 1
ATOM 762 N N . LEU A 1 106 ? -1.740 -3.333 2.899 1.00 98.88 106 LEU A N 1
ATOM 763 C CA . LEU A 1 106 ? -2.917 -2.811 3.586 1.00 98.88 106 LEU A CA 1
ATOM 764 C C . LEU A 1 106 ? -2.733 -2.983 5.095 1.00 98.88 106 LEU A C 1
ATOM 766 O O . LEU A 1 106 ? -2.690 -4.115 5.582 1.00 98.88 106 LEU A O 1
ATOM 770 N N . PHE A 1 107 ? -2.622 -1.874 5.820 1.00 98.94 107 PHE A N 1
ATOM 771 C CA . PHE A 1 107 ? -2.546 -1.849 7.280 1.00 98.94 107 PHE A CA 1
ATOM 772 C C . PHE A 1 107 ? -3.936 -1.703 7.895 1.00 98.94 107 PHE A C 1
ATOM 774 O O . PHE A 1 107 ? -4.704 -0.838 7.480 1.00 98.94 107 PHE A O 1
ATOM 781 N N . ASN A 1 108 ? -4.240 -2.525 8.898 1.00 98.75 108 ASN A N 1
ATOM 782 C CA . ASN A 1 108 ? -5.476 -2.497 9.679 1.00 98.75 108 ASN A CA 1
ATOM 783 C C . ASN A 1 108 ? -5.256 -1.728 10.992 1.00 98.75 108 ASN A C 1
ATOM 785 O O . ASN A 1 108 ? -4.693 -2.283 11.944 1.00 98.75 108 ASN A O 1
ATOM 789 N N . LEU A 1 109 ? -5.680 -0.465 11.038 1.00 98.88 109 LEU A N 1
ATOM 790 C CA . LEU A 1 109 ? -5.383 0.480 12.121 1.00 98.88 109 LEU A CA 1
ATOM 791 C C . LEU A 1 109 ? -6.563 0.611 13.090 1.00 98.88 109 LEU A C 1
ATOM 793 O O . LEU A 1 109 ? -7.546 -0.119 12.983 1.00 98.88 109 LEU A O 1
ATOM 797 N N . ALA A 1 110 ? -6.438 1.456 14.110 1.00 98.81 110 ALA A N 1
ATOM 798 C CA . ALA A 1 110 ? -7.515 1.650 15.080 1.00 98.81 110 ALA A CA 1
ATOM 799 C C . ALA A 1 110 ? -8.743 2.332 14.450 1.00 98.81 110 ALA A C 1
ATOM 801 O O . ALA A 1 110 ? -9.865 1.836 14.578 1.00 98.81 110 ALA A O 1
ATOM 802 N N . ASP A 1 111 ? -8.513 3.442 13.752 1.00 98.88 111 ASP A N 1
ATOM 803 C CA . ASP A 1 111 ? -9.534 4.290 13.146 1.00 98.88 111 ASP A CA 1
ATOM 804 C C . ASP A 1 111 ? -8.942 5.141 12.003 1.00 98.88 111 ASP A C 1
ATOM 806 O O . ASP A 1 111 ? -7.753 5.064 11.677 1.00 98.88 111 ASP A O 1
ATOM 810 N N . VAL A 1 112 ? -9.793 5.939 11.362 1.00 98.81 112 VAL A N 1
ATOM 811 C CA . VAL A 1 112 ? -9.424 6.825 10.254 1.00 98.81 112 VAL A CA 1
ATOM 812 C C . VAL A 1 112 ? -8.443 7.918 10.675 1.00 98.81 112 VAL A C 1
ATOM 814 O O . VAL A 1 112 ? -7.558 8.253 9.896 1.00 98.81 112 VAL A O 1
ATOM 817 N N . ALA A 1 113 ? -8.525 8.434 11.903 1.00 98.88 113 ALA A N 1
ATOM 818 C CA . ALA A 1 113 ? -7.604 9.467 12.372 1.00 98.88 113 ALA A CA 1
ATOM 819 C C . ALA A 1 113 ? -6.185 8.898 12.537 1.00 98.88 113 ALA A C 1
ATOM 821 O O . ALA A 1 113 ? -5.204 9.533 12.145 1.00 98.88 113 ALA A O 1
ATOM 822 N N . ALA A 1 114 ? -6.071 7.670 13.045 1.00 98.81 114 ALA A N 1
ATOM 823 C CA . ALA A 1 114 ? -4.820 6.925 13.092 1.00 98.81 114 ALA A CA 1
ATOM 824 C C . ALA A 1 114 ? -4.259 6.668 11.682 1.00 98.81 114 ALA A C 1
ATOM 826 O O . ALA A 1 114 ? -3.059 6.836 11.455 1.00 98.81 114 ALA A O 1
ATOM 827 N N . ALA A 1 115 ? -5.119 6.321 10.720 1.00 98.88 115 ALA A N 1
ATOM 828 C CA . ALA A 1 115 ? -4.728 6.118 9.327 1.00 98.88 115 ALA A CA 1
ATOM 829 C C . ALA A 1 115 ? -4.227 7.401 8.648 1.00 98.88 115 ALA A C 1
ATOM 831 O O . ALA A 1 115 ? -3.186 7.379 7.988 1.00 98.88 115 ALA A O 1
ATOM 832 N N . GLU A 1 116 ? -4.910 8.527 8.852 1.00 98.75 116 GLU A N 1
ATOM 833 C CA . GLU A 1 116 ? -4.485 9.840 8.358 1.00 98.75 116 GLU A CA 1
ATOM 834 C C . GLU A 1 116 ? -3.169 10.294 8.992 1.00 98.75 116 GLU A C 1
ATOM 836 O O . GLU A 1 116 ? -2.278 10.783 8.291 1.00 98.75 116 GLU A O 1
ATOM 841 N N . SER A 1 117 ? -3.013 10.091 10.302 1.00 98.62 117 SER A N 1
ATOM 842 C CA . SER A 1 117 ? -1.779 10.422 11.014 1.00 98.62 117 SER A CA 1
ATOM 843 C C . SER A 1 117 ? -0.599 9.606 10.483 1.00 98.62 117 SER A C 1
ATOM 845 O O . SER A 1 117 ? 0.438 10.171 10.137 1.00 98.62 117 SER A O 1
ATOM 847 N N . LEU A 1 118 ? -0.775 8.294 10.290 1.00 98.69 118 LEU A N 1
ATOM 848 C CA . LEU A 1 118 ? 0.261 7.436 9.714 1.00 98.69 118 LEU A CA 1
ATOM 849 C C . LEU A 1 118 ? 0.600 7.819 8.263 1.00 98.69 118 LEU A C 1
ATOM 851 O O . LEU A 1 118 ? 1.777 7.875 7.904 1.00 98.69 118 LEU A O 1
ATOM 855 N N . ALA A 1 119 ? -0.403 8.132 7.434 1.00 98.56 119 ALA A N 1
ATOM 856 C CA . ALA A 1 119 ? -0.191 8.613 6.066 1.00 98.56 119 ALA A CA 1
ATOM 857 C C . ALA A 1 119 ? 0.631 9.911 6.031 1.00 98.56 119 ALA A C 1
ATOM 859 O O . ALA A 1 119 ? 1.484 10.089 5.157 1.00 98.56 119 ALA A O 1
ATOM 860 N N . LYS A 1 120 ? 0.395 10.810 6.993 1.00 98.19 120 LYS A N 1
ATOM 861 C CA . LYS A 1 120 ? 1.165 12.044 7.166 1.00 98.19 120 LYS A CA 1
ATOM 862 C C . LYS A 1 120 ? 2.595 11.758 7.624 1.00 98.19 120 LYS A C 1
ATOM 864 O O . LYS A 1 120 ? 3.521 12.331 7.058 1.00 98.19 120 LYS A O 1
ATOM 869 N N . SER A 1 121 ? 2.792 10.857 8.586 1.00 97.88 121 SER A N 1
ATOM 870 C CA . SER A 1 121 ? 4.127 10.458 9.055 1.00 97.88 121 SER A CA 1
ATOM 871 C C . SER A 1 121 ? 4.970 9.847 7.933 1.00 97.88 121 SER A C 1
ATOM 873 O O . SER A 1 121 ? 6.144 10.190 7.785 1.00 97.88 121 SER A O 1
ATOM 875 N N . LEU A 1 122 ? 4.375 9.016 7.069 1.00 97.81 122 LEU A N 1
ATOM 876 C CA . LEU A 1 122 ? 5.072 8.449 5.909 1.00 97.81 122 LEU A CA 1
ATOM 877 C C . LEU A 1 122 ? 5.653 9.519 4.975 1.00 97.81 122 LEU A C 1
ATOM 879 O O . LEU A 1 122 ? 6.741 9.307 4.444 1.00 97.81 122 LEU A O 1
ATOM 883 N N . ALA A 1 123 ? 5.008 10.682 4.831 1.00 95.44 123 ALA A N 1
ATOM 884 C CA . ALA A 1 123 ? 5.511 11.765 3.983 1.00 95.44 123 ALA A CA 1
ATOM 885 C C . ALA A 1 123 ? 6.889 12.294 4.417 1.00 95.44 123 ALA A C 1
ATOM 887 O O . ALA A 1 123 ? 7.650 12.772 3.577 1.00 95.44 123 ALA A O 1
ATOM 888 N N . SER A 1 124 ? 7.234 12.174 5.702 1.00 95.94 124 SER A N 1
ATOM 889 C CA . SER A 1 124 ? 8.575 12.473 6.221 1.00 95.94 124 SER A CA 1
ATOM 890 C C . SER A 1 124 ? 9.481 11.245 6.334 1.00 95.94 124 SER A C 1
ATOM 892 O O . SER A 1 124 ? 10.696 11.377 6.217 1.00 95.94 124 SER A O 1
ATOM 894 N N . LEU A 1 125 ? 8.913 10.057 6.559 1.00 96.44 125 LEU A N 1
ATOM 895 C CA . LEU A 1 125 ? 9.681 8.852 6.889 1.00 96.44 125 LEU A CA 1
ATOM 896 C C . LEU A 1 125 ? 10.148 8.048 5.671 1.00 96.44 125 LEU A C 1
ATOM 898 O O . LEU A 1 125 ? 11.126 7.313 5.787 1.00 96.44 125 LEU A O 1
ATOM 902 N N . TYR A 1 126 ? 9.506 8.190 4.505 1.00 95.94 126 TYR A N 1
ATOM 903 C CA . TYR A 1 126 ? 9.689 7.294 3.350 1.00 95.94 126 TYR A CA 1
ATOM 904 C C . TYR A 1 126 ? 11.110 7.216 2.770 1.00 95.94 126 TYR A C 1
ATOM 906 O O . TYR A 1 126 ? 11.349 6.429 1.863 1.00 95.94 126 TYR A O 1
ATOM 914 N N . ARG A 1 127 ? 12.049 8.0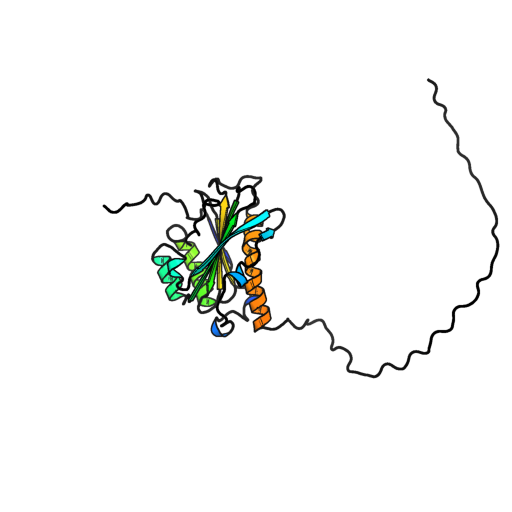43 3.243 1.00 94.44 127 ARG A N 1
ATOM 915 C CA . ARG A 1 127 ? 13.472 8.019 2.867 1.00 94.44 127 ARG A CA 1
ATOM 916 C C . ARG A 1 127 ? 14.374 7.296 3.868 1.00 94.44 127 ARG A C 1
ATOM 918 O O . ARG A 1 127 ? 15.556 7.135 3.589 1.00 94.44 127 ARG A O 1
ATOM 925 N N . GLY A 1 128 ? 13.844 6.886 5.016 1.00 93.31 128 GLY A N 1
ATOM 926 C CA . GLY A 1 128 ? 14.586 6.186 6.070 1.00 93.31 128 GLY A CA 1
ATOM 927 C C . GLY A 1 128 ? 13.834 5.010 6.696 1.00 93.31 128 GLY A C 1
ATOM 928 O O . GLY A 1 128 ? 14.431 4.250 7.452 1.00 93.31 128 GLY A O 1
ATOM 929 N N . ALA A 1 129 ? 12.548 4.847 6.385 1.00 94.88 129 ALA A N 1
ATOM 930 C CA . ALA A 1 129 ? 11.715 3.740 6.825 1.00 94.88 129 ALA A CA 1
ATOM 931 C C . ALA A 1 129 ? 10.631 3.465 5.776 1.00 94.88 129 ALA A C 1
ATOM 933 O O . ALA A 1 129 ? 10.054 4.398 5.210 1.00 94.88 129 ALA A O 1
ATOM 934 N N . TRP A 1 130 ? 10.344 2.194 5.498 1.00 97.12 130 TRP A N 1
ATOM 935 C CA . TRP A 1 130 ? 9.384 1.832 4.455 1.00 97.12 130 TRP A CA 1
ATOM 936 C C . TRP A 1 130 ? 8.758 0.453 4.675 1.00 97.12 130 TRP A C 1
ATOM 938 O O . TRP A 1 130 ? 9.121 -0.286 5.593 1.00 97.12 130 TRP A O 1
ATOM 948 N N . VAL A 1 131 ? 7.794 0.094 3.825 1.00 97.19 131 VAL A N 1
ATOM 949 C CA . VAL A 1 131 ? 7.249 -1.266 3.792 1.00 97.19 131 VAL A CA 1
ATOM 950 C C . VAL A 1 131 ? 8.325 -2.249 3.342 1.00 97.19 131 VAL A C 1
ATOM 952 O O . VAL A 1 131 ? 9.070 -1.999 2.396 1.00 97.19 131 VAL A O 1
ATOM 955 N N . GLN A 1 132 ? 8.402 -3.396 4.010 1.00 95.06 132 GLN A N 1
ATOM 956 C CA . GLN A 1 132 ? 9.360 -4.432 3.655 1.00 95.06 132 GLN A CA 1
ATOM 957 C C . GLN A 1 132 ? 8.886 -5.150 2.381 1.00 95.06 132 GLN A C 1
ATOM 959 O O . GLN A 1 132 ? 7.724 -5.591 2.331 1.00 95.06 132 GLN A O 1
ATOM 964 N N . PRO A 1 133 ? 9.739 -5.299 1.352 1.00 93.56 133 PRO A N 1
ATOM 965 C CA . PRO A 1 133 ? 9.381 -6.055 0.160 1.00 93.56 133 PRO A CA 1
ATOM 966 C C . PRO A 1 133 ? 9.102 -7.518 0.518 1.00 93.56 133 PRO A C 1
ATOM 968 O O . PRO A 1 133 ? 9.731 -8.103 1.403 1.00 93.56 133 PRO A O 1
ATOM 971 N N . LEU A 1 134 ? 8.135 -8.128 -0.160 1.00 95.25 134 LEU A N 1
ATOM 972 C CA . LEU A 1 134 ? 8.021 -9.579 -0.180 1.00 95.25 134 LEU A CA 1
ATOM 973 C C . LEU A 1 134 ? 9.105 -10.149 -1.097 1.00 95.25 134 LEU A C 1
ATOM 975 O O . LEU A 1 134 ? 9.268 -9.707 -2.230 1.00 95.25 134 LEU A O 1
ATOM 979 N N . GLU A 1 135 ? 9.801 -11.172 -0.617 1.00 90.44 135 GLU A N 1
ATOM 980 C CA . GLU A 1 135 ? 10.852 -11.840 -1.381 1.00 90.44 135 GLU A CA 1
ATOM 981 C C . GLU A 1 135 ? 10.288 -12.612 -2.580 1.00 90.44 135 GLU A C 1
ATOM 983 O O . GLU A 1 135 ? 9.328 -13.384 -2.460 1.00 90.44 135 GLU A O 1
ATOM 988 N N . SER A 1 136 ? 10.912 -12.446 -3.748 1.00 90.94 136 SER A N 1
ATOM 989 C CA . SER A 1 136 ? 10.610 -13.233 -4.941 1.00 90.94 136 SER A CA 1
ATOM 990 C C . SER A 1 136 ? 11.806 -13.287 -5.892 1.00 90.94 136 SER A C 1
ATOM 992 O O . SER A 1 136 ? 12.376 -12.250 -6.210 1.00 90.94 136 SER A O 1
ATOM 994 N N . PRO A 1 137 ? 12.131 -14.454 -6.480 1.00 88.25 137 PRO A N 1
ATOM 995 C CA . PRO A 1 137 ? 13.156 -14.522 -7.523 1.00 88.25 137 PRO A CA 1
ATOM 996 C C . PRO A 1 137 ? 12.713 -13.857 -8.838 1.00 88.25 137 PRO A C 1
ATOM 998 O O . PRO A 1 137 ? 13.510 -13.723 -9.760 1.00 88.25 137 PRO A O 1
ATOM 1001 N N . ARG A 1 138 ? 11.428 -13.496 -8.965 1.00 89.12 138 ARG A N 1
ATOM 1002 C CA . ARG A 1 138 ? 10.832 -12.972 -10.204 1.00 89.12 138 ARG A CA 1
ATOM 1003 C C . ARG A 1 138 ? 10.623 -11.465 -10.205 1.00 89.12 138 ARG A C 1
ATOM 1005 O O . ARG A 1 138 ? 10.285 -10.926 -11.252 1.00 89.12 138 ARG A O 1
ATOM 1012 N N . ALA A 1 139 ? 10.735 -10.819 -9.052 1.00 89.50 139 ALA A N 1
ATOM 1013 C CA . ALA A 1 139 ? 10.480 -9.398 -8.916 1.00 89.50 139 ALA A CA 1
ATOM 1014 C C . ALA A 1 139 ? 11.285 -8.841 -7.752 1.00 89.50 139 ALA A C 1
ATOM 1016 O O . ALA A 1 139 ? 11.262 -9.395 -6.656 1.00 89.50 139 ALA A O 1
ATOM 1017 N N . LYS A 1 140 ? 11.954 -7.725 -8.014 1.00 90.19 140 LYS A N 1
ATOM 1018 C CA . LYS A 1 140 ? 12.681 -6.932 -7.033 1.00 90.19 140 LYS A CA 1
ATOM 1019 C C . LYS A 1 140 ? 12.470 -5.461 -7.357 1.00 90.19 140 LYS A C 1
ATOM 1021 O O . LYS A 1 140 ? 12.339 -5.111 -8.530 1.00 90.19 140 LYS A O 1
ATOM 1026 N N . PHE A 1 141 ? 12.431 -4.626 -6.330 1.00 92.38 141 PHE A N 1
ATOM 1027 C CA . PHE A 1 141 ? 12.509 -3.184 -6.521 1.00 92.38 141 PHE A CA 1
ATOM 1028 C C . PHE A 1 141 ? 13.966 -2.800 -6.767 1.00 92.38 141 PHE A C 1
ATOM 1030 O O . PHE A 1 141 ? 14.857 -3.303 -6.084 1.00 92.38 141 PHE A O 1
ATOM 1037 N N . GLY A 1 142 ? 14.199 -1.962 -7.776 1.00 86.00 142 GLY A N 1
ATOM 1038 C CA . GLY A 1 142 ? 15.515 -1.395 -8.056 1.00 86.00 142 GLY A CA 1
ATOM 1039 C C . GLY A 1 142 ? 15.697 -0.014 -7.423 1.00 86.00 142 GLY A C 1
ATOM 1040 O O . GLY A 1 142 ? 15.011 0.333 -6.463 1.00 86.00 142 GLY A O 1
ATOM 1041 N N . ALA A 1 143 ? 16.624 0.771 -7.978 1.00 89.75 143 ALA A N 1
ATOM 1042 C CA . ALA A 1 143 ? 17.009 2.082 -7.450 1.00 89.75 143 ALA A CA 1
ATOM 1043 C C . ALA A 1 143 ? 15.884 3.133 -7.516 1.00 89.75 143 ALA A C 1
ATOM 1045 O O . ALA A 1 143 ? 15.687 3.876 -6.557 1.00 89.75 143 ALA A O 1
ATOM 1046 N N . TYR A 1 144 ? 15.135 3.198 -8.622 1.00 94.94 144 TYR A N 1
ATOM 1047 C CA . TYR A 1 144 ? 13.968 4.071 -8.745 1.00 94.94 144 TYR A CA 1
ATOM 1048 C C . TYR A 1 144 ? 12.659 3.321 -8.483 1.00 94.94 144 TYR A C 1
ATOM 1050 O O . TYR A 1 144 ? 12.410 2.237 -9.016 1.00 94.94 144 TYR A O 1
ATOM 1058 N N . SER A 1 145 ? 11.787 3.935 -7.686 1.00 96.94 145 SER A N 1
ATOM 1059 C CA . SER A 1 145 ? 10.413 3.487 -7.445 1.00 96.94 145 SER A CA 1
ATOM 1060 C C . SER A 1 145 ? 9.561 4.636 -6.895 1.00 96.94 145 SER A C 1
ATOM 1062 O O . SER A 1 145 ? 10.099 5.640 -6.443 1.00 96.94 145 SER A O 1
ATOM 1064 N N . GLU A 1 146 ? 8.240 4.507 -6.902 1.00 98.00 146 GLU A N 1
ATOM 1065 C CA . GLU A 1 146 ? 7.309 5.498 -6.355 1.00 98.00 146 GLU A CA 1
ATOM 1066 C C . GLU A 1 146 ? 6.443 4.874 -5.261 1.00 98.00 146 GLU A C 1
ATOM 1068 O O . GLU A 1 146 ? 5.980 3.734 -5.379 1.00 98.00 146 GLU A O 1
ATOM 1073 N N . GLY A 1 147 ? 6.226 5.623 -4.183 1.00 98.31 147 GLY A N 1
ATOM 1074 C CA . GLY A 1 147 ? 5.371 5.251 -3.065 1.00 98.31 147 GLY A CA 1
ATOM 1075 C C . GLY A 1 147 ? 4.096 6.088 -3.046 1.00 98.31 147 GLY A C 1
ATOM 1076 O O . GLY A 1 147 ? 4.126 7.299 -3.228 1.00 98.31 147 GLY A O 1
ATOM 1077 N N . ASN A 1 148 ? 2.962 5.456 -2.784 1.00 98.56 148 ASN A N 1
ATOM 1078 C CA . ASN A 1 148 ? 1.672 6.123 -2.677 1.00 98.56 148 ASN A CA 1
ATOM 1079 C C . ASN A 1 148 ? 0.913 5.569 -1.472 1.00 98.56 148 ASN A C 1
ATOM 1081 O O . ASN A 1 148 ? 0.895 4.354 -1.277 1.00 98.56 148 ASN A O 1
ATOM 1085 N N . ALA A 1 149 ? 0.270 6.426 -0.682 1.00 98.75 149 ALA A N 1
ATOM 1086 C CA . ALA A 1 149 ? -0.568 6.006 0.438 1.00 98.75 149 ALA A CA 1
ATOM 1087 C C . ALA A 1 149 ? -2.011 6.511 0.304 1.00 98.75 149 ALA A C 1
ATOM 1089 O O . ALA A 1 149 ? -2.251 7.674 -0.005 1.00 98.75 149 ALA A O 1
ATOM 1090 N N . TYR A 1 150 ? -2.977 5.645 0.584 1.00 98.81 150 TYR A N 1
ATOM 1091 C CA . TYR A 1 150 ? -4.405 5.922 0.479 1.00 98.81 150 TYR A CA 1
ATOM 1092 C C . TYR A 1 150 ? -5.068 5.585 1.804 1.00 98.81 150 TYR A C 1
ATOM 1094 O O . TYR A 1 150 ? -5.033 4.435 2.250 1.00 98.81 150 TYR A O 1
ATOM 1102 N N . VAL A 1 151 ? -5.666 6.586 2.442 1.00 98.88 151 VAL A N 1
ATOM 1103 C CA . VAL A 1 151 ? -6.475 6.363 3.638 1.00 98.88 151 VAL A CA 1
ATOM 1104 C C . VAL A 1 151 ? -7.838 5.833 3.199 1.00 98.88 151 VAL A C 1
ATOM 1106 O O . VAL A 1 151 ? -8.562 6.490 2.453 1.00 98.88 151 VAL A O 1
ATOM 1109 N N . LEU A 1 152 ? -8.181 4.625 3.643 1.00 98.75 152 LEU A N 1
ATOM 1110 C CA . LEU A 1 152 ? -9.367 3.894 3.209 1.00 98.75 152 LEU A CA 1
ATOM 1111 C C . LEU A 1 152 ? -10.255 3.543 4.413 1.00 98.75 152 LEU A C 1
ATOM 1113 O O . LEU A 1 152 ? -10.397 2.376 4.780 1.00 98.75 152 LEU A O 1
ATOM 1117 N N . GLY A 1 153 ? -10.820 4.563 5.067 1.00 98.62 153 GLY A N 1
ATOM 1118 C CA . GLY A 1 153 ? -11.439 4.404 6.389 1.00 98.62 153 GLY A CA 1
ATOM 1119 C C . GLY A 1 153 ? -10.365 4.189 7.458 1.00 98.62 153 GLY A C 1
ATOM 1120 O O . GLY A 1 153 ? -9.376 4.914 7.472 1.00 98.62 153 GLY A O 1
ATOM 1121 N N . HIS A 1 154 ? -10.521 3.183 8.323 1.00 98.81 154 HIS A N 1
ATOM 1122 C CA . HIS A 1 154 ? -9.482 2.801 9.295 1.00 98.81 154 HIS A CA 1
ATOM 1123 C C . HIS A 1 154 ? -8.295 2.032 8.684 1.00 98.81 154 HIS A C 1
ATOM 1125 O O . HIS A 1 154 ? -7.374 1.643 9.402 1.00 98.81 154 HIS A O 1
ATOM 1131 N N . TYR A 1 155 ? -8.296 1.780 7.374 1.00 98.88 155 TYR A N 1
ATOM 1132 C CA . TYR A 1 155 ? -7.163 1.159 6.698 1.00 98.88 155 TYR A CA 1
ATOM 1133 C C . TYR A 1 155 ? -6.215 2.204 6.108 1.00 98.88 155 TYR A C 1
ATOM 1135 O O . TYR A 1 155 ? -6.652 3.237 5.601 1.00 98.88 155 TYR A O 1
ATOM 1143 N N . LEU A 1 156 ? -4.920 1.884 6.073 1.00 98.94 156 LEU A N 1
ATOM 1144 C CA . LEU A 1 156 ? -3.950 2.589 5.234 1.00 98.94 156 LEU A CA 1
ATOM 1145 C C . LEU A 1 156 ? -3.419 1.645 4.157 1.00 98.94 156 LEU A C 1
ATOM 1147 O O . LEU A 1 156 ? -2.736 0.663 4.456 1.00 98.94 156 LEU A O 1
ATOM 1151 N N . GLY A 1 157 ? -3.739 1.943 2.903 1.00 98.81 157 GLY A N 1
ATOM 1152 C CA . GLY A 1 157 ? -3.224 1.239 1.740 1.00 98.81 157 GLY A CA 1
ATOM 1153 C C . GLY A 1 157 ? -1.959 1.898 1.209 1.00 98.81 157 GLY A C 1
ATOM 1154 O O . GLY A 1 157 ? -1.992 3.064 0.839 1.00 98.81 157 GLY A O 1
ATOM 1155 N N . VAL A 1 158 ? -0.848 1.170 1.148 1.00 98.88 158 VAL A N 1
ATOM 1156 C CA . VAL A 1 158 ? 0.432 1.649 0.614 1.00 98.88 158 VAL A CA 1
ATOM 1157 C C . VAL A 1 158 ? 0.759 0.891 -0.667 1.00 98.88 158 VAL A C 1
ATOM 1159 O O . VAL A 1 158 ? 1.031 -0.311 -0.632 1.00 98.88 158 VAL A O 1
ATOM 1162 N N . ALA A 1 159 ? 0.746 1.599 -1.793 1.00 98.75 159 ALA A N 1
ATOM 1163 C CA . ALA A 1 159 ? 1.210 1.106 -3.079 1.00 98.75 159 ALA A CA 1
ATOM 1164 C C . ALA A 1 159 ? 2.672 1.513 -3.292 1.00 98.75 159 ALA A C 1
ATOM 1166 O O . ALA A 1 159 ? 3.039 2.674 -3.130 1.00 98.75 159 ALA A O 1
ATOM 1167 N N . TRP A 1 160 ? 3.501 0.556 -3.683 1.00 98.50 160 TRP A N 1
ATOM 1168 C CA . TRP A 1 160 ? 4.899 0.764 -4.025 1.00 98.50 160 TRP A CA 1
ATOM 1169 C C . TRP A 1 160 ? 5.138 0.189 -5.414 1.00 98.50 160 TRP A C 1
ATOM 1171 O O . TRP A 1 160 ? 4.929 -1.005 -5.627 1.00 98.50 160 TRP A O 1
ATOM 1181 N N . ILE A 1 161 ? 5.494 1.037 -6.372 1.00 98.44 161 ILE A N 1
ATOM 1182 C CA . ILE A 1 161 ? 5.576 0.681 -7.792 1.00 98.44 161 ILE A CA 1
ATOM 1183 C C . ILE A 1 161 ? 6.936 1.058 -8.361 1.00 98.44 161 ILE A C 1
ATOM 1185 O O . ILE A 1 161 ? 7.570 2.003 -7.905 1.00 98.44 161 ILE A O 1
ATOM 1189 N N . GLY A 1 162 ? 7.400 0.330 -9.365 1.00 97.44 162 GLY A N 1
ATOM 1190 C CA . GLY A 1 162 ? 8.648 0.665 -10.029 1.00 97.44 162 GLY A CA 1
ATOM 1191 C C . GLY A 1 162 ? 8.916 -0.212 -11.236 1.00 97.44 162 GLY A C 1
ATOM 1192 O O . GLY A 1 162 ? 8.226 -1.206 -11.486 1.00 97.44 162 GLY A O 1
ATOM 1193 N N . ARG A 1 163 ? 9.966 0.142 -11.970 1.00 96.50 163 ARG A N 1
ATOM 1194 C CA . ARG A 1 163 ? 10.572 -0.769 -12.934 1.00 96.50 163 ARG A CA 1
ATOM 1195 C C . ARG A 1 163 ? 11.428 -1.787 -12.185 1.00 96.50 163 ARG A C 1
ATOM 1197 O O . ARG A 1 163 ? 12.123 -1.441 -11.231 1.00 96.50 163 ARG A O 1
ATOM 1204 N N . ALA A 1 164 ? 11.408 -3.042 -12.622 1.00 93.88 164 ALA A N 1
ATOM 1205 C CA . ALA A 1 164 ? 12.201 -4.100 -11.993 1.00 93.88 164 ALA A CA 1
ATOM 1206 C C . ALA A 1 164 ? 13.717 -3.929 -12.222 1.00 93.88 164 ALA A C 1
ATOM 1208 O O . ALA A 1 164 ? 14.525 -4.464 -11.461 1.00 93.88 164 ALA A O 1
ATOM 1209 N N . ASP A 1 165 ? 14.105 -3.183 -13.262 1.00 92.50 165 ASP A N 1
ATOM 1210 C CA . ASP A 1 165 ? 15.495 -2.799 -13.535 1.00 92.50 165 ASP A CA 1
ATOM 1211 C C . ASP A 1 165 ? 15.961 -1.574 -12.729 1.00 92.50 165 ASP A C 1
ATOM 1213 O O . ASP A 1 165 ? 17.150 -1.265 -12.725 1.00 92.50 165 ASP A O 1
ATOM 1217 N N . GLY A 1 166 ? 15.051 -0.900 -12.016 1.00 93.31 166 GLY A N 1
ATOM 1218 C CA . GLY A 1 166 ? 15.357 0.271 -11.200 1.00 93.31 166 GLY A CA 1
ATOM 1219 C C . GLY A 1 166 ? 15.589 1.564 -11.972 1.00 93.31 166 GLY A C 1
ATOM 1220 O O . GLY A 1 166 ? 16.012 2.535 -11.347 1.00 93.31 166 GLY A O 1
ATOM 1221 N N . ALA A 1 167 ? 15.343 1.597 -13.283 1.00 94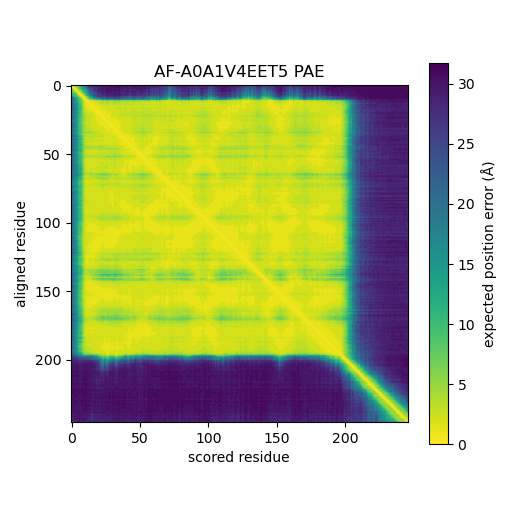.31 167 ALA A N 1
ATOM 1222 C CA . ALA A 1 167 ? 15.410 2.832 -14.053 1.00 94.31 167 ALA A CA 1
ATOM 1223 C C . ALA A 1 167 ? 14.228 3.762 -13.727 1.00 94.31 167 ALA A C 1
ATOM 1225 O O . ALA A 1 167 ? 13.154 3.313 -13.313 1.00 94.31 167 ALA A O 1
ATOM 1226 N N . GLU A 1 168 ? 14.420 5.063 -13.945 1.00 95.25 168 GLU A N 1
ATOM 1227 C CA . GLU A 1 168 ? 13.321 6.032 -13.936 1.00 95.25 168 GLU A CA 1
ATOM 1228 C C . GLU A 1 168 ? 12.327 5.731 -15.077 1.00 95.25 168 GLU A C 1
ATOM 1230 O O . GLU A 1 168 ? 12.737 5.199 -16.118 1.00 95.25 168 GLU A O 1
ATOM 1235 N N . PRO A 1 169 ? 11.028 6.045 -14.918 1.00 94.62 169 PRO A N 1
ATOM 1236 C CA . PRO A 1 169 ? 10.050 5.875 -15.983 1.00 94.62 169 PRO A CA 1
ATOM 1237 C C . PRO A 1 169 ? 10.366 6.788 -17.177 1.00 94.62 169 PRO A C 1
ATOM 1239 O O . PRO A 1 169 ? 10.529 7.998 -17.032 1.00 94.62 169 PRO A O 1
ATOM 1242 N N . GLY A 1 170 ? 10.429 6.207 -18.374 1.00 94.75 170 GLY A N 1
ATOM 1243 C CA . GLY A 1 170 ? 10.511 6.926 -19.645 1.00 94.75 170 GLY A CA 1
ATOM 1244 C C . GLY A 1 170 ? 9.135 7.174 -20.272 1.00 94.75 170 GLY A C 1
ATOM 1245 O O . GLY A 1 170 ? 8.105 6.765 -19.752 1.00 94.75 170 GLY A O 1
ATOM 1246 N N . GLU A 1 171 ? 9.105 7.777 -21.464 1.00 94.50 171 GLU A N 1
ATOM 1247 C CA . GLU A 1 171 ? 7.861 8.174 -22.162 1.00 94.50 171 GLU A CA 1
ATOM 1248 C C . GLU A 1 171 ? 6.861 7.033 -22.424 1.00 94.50 171 GLU A C 1
ATOM 1250 O O . GLU A 1 171 ? 5.675 7.271 -22.645 1.00 94.50 171 GLU A O 1
ATOM 1255 N N . LYS A 1 172 ? 7.342 5.787 -22.454 1.00 92.56 172 LYS A N 1
ATOM 1256 C CA . LYS A 1 172 ? 6.518 4.593 -22.697 1.00 92.56 172 LYS A CA 1
ATOM 1257 C C . LYS A 1 172 ? 6.003 3.954 -21.409 1.00 92.56 172 LYS A C 1
ATOM 1259 O O . LYS A 1 172 ? 5.186 3.038 -21.490 1.00 92.56 172 LYS A O 1
ATOM 1264 N N . ASP A 1 173 ? 6.505 4.391 -20.258 1.00 96.62 173 ASP A N 1
ATOM 1265 C CA . ASP A 1 173 ? 6.119 3.870 -18.958 1.00 96.62 173 ASP A CA 1
ATOM 1266 C C . ASP A 1 173 ? 4.859 4.588 -18.466 1.00 96.62 173 ASP A C 1
ATOM 1268 O O . ASP A 1 173 ? 4.827 5.806 -18.316 1.00 96.62 173 ASP A O 1
ATOM 1272 N N . ASP A 1 174 ? 3.806 3.819 -18.196 1.00 96.38 174 ASP A N 1
ATOM 1273 C CA . ASP A 1 174 ? 2.534 4.347 -17.697 1.00 96.38 174 ASP A CA 1
ATOM 1274 C C . ASP A 1 174 ? 2.402 4.053 -16.198 1.00 96.38 174 ASP A C 1
ATOM 1276 O O . ASP A 1 174 ? 1.701 3.132 -15.767 1.00 96.38 174 ASP A O 1
ATOM 1280 N N . PHE A 1 175 ? 3.142 4.813 -15.386 1.00 97.25 175 PHE A N 1
ATOM 1281 C CA . PHE A 1 175 ? 3.141 4.650 -13.927 1.00 97.25 175 PHE A CA 1
ATOM 1282 C C . PHE A 1 175 ? 1.789 5.001 -13.295 1.00 97.25 175 PHE A C 1
ATOM 1284 O O . PHE A 1 175 ? 1.427 4.432 -12.264 1.00 97.25 175 PHE A O 1
ATOM 1291 N N . ILE A 1 176 ? 0.995 5.850 -13.954 1.00 97.19 176 ILE A N 1
ATOM 1292 C CA . ILE A 1 176 ? -0.383 6.136 -13.547 1.00 97.19 176 ILE A CA 1
ATOM 1293 C C . ILE A 1 176 ? -1.211 4.852 -13.637 1.00 97.19 176 ILE A C 1
ATOM 1295 O O . ILE A 1 176 ? -1.806 4.430 -12.643 1.00 97.19 176 ILE A O 1
ATOM 1299 N N . MET A 1 177 ? -1.219 4.184 -14.795 1.00 98.31 177 MET A N 1
ATOM 1300 C CA . MET A 1 177 ? -1.938 2.917 -14.952 1.00 98.31 177 MET A CA 1
ATOM 1301 C C . MET A 1 177 ? -1.329 1.797 -14.110 1.00 98.31 177 MET A C 1
ATOM 1303 O O . MET A 1 177 ? -2.073 0.956 -13.618 1.00 98.31 177 MET A O 1
ATOM 1307 N N . LEU A 1 178 ? -0.016 1.786 -13.874 1.00 98.44 178 LEU A N 1
ATOM 1308 C CA . LEU A 1 178 ? 0.621 0.829 -12.964 1.00 98.44 178 LEU A CA 1
ATOM 1309 C C . LEU A 1 178 ? 0.117 0.985 -11.521 1.00 98.44 178 LEU A C 1
ATOM 1311 O O . LEU A 1 178 ? -0.258 -0.006 -10.887 1.00 98.44 178 LEU A O 1
ATOM 1315 N N . GLY A 1 179 ? 0.053 2.223 -11.027 1.00 98.38 179 GLY A N 1
ATOM 1316 C CA . GLY A 1 179 ? -0.518 2.557 -9.725 1.00 98.38 179 GLY A CA 1
ATOM 1317 C C . GLY A 1 179 ? -1.996 2.176 -9.634 1.00 98.38 179 GLY A C 1
ATOM 1318 O O . GLY A 1 179 ? -2.408 1.508 -8.688 1.00 98.38 179 GLY A O 1
ATOM 1319 N N . LEU A 1 180 ? -2.802 2.519 -10.641 1.00 98.56 180 LEU A N 1
ATOM 1320 C CA . LEU A 1 180 ? -4.220 2.141 -10.681 1.00 98.56 180 LEU A CA 1
ATOM 1321 C C . LEU A 1 180 ? -4.416 0.621 -10.743 1.00 98.56 180 LEU A C 1
ATOM 1323 O O . LEU A 1 180 ? -5.292 0.091 -10.061 1.00 98.56 180 LEU A O 1
ATOM 1327 N N . ALA A 1 181 ? -3.581 -0.091 -11.504 1.00 98.75 181 ALA A N 1
ATOM 1328 C CA . ALA A 1 181 ? -3.656 -1.539 -11.630 1.00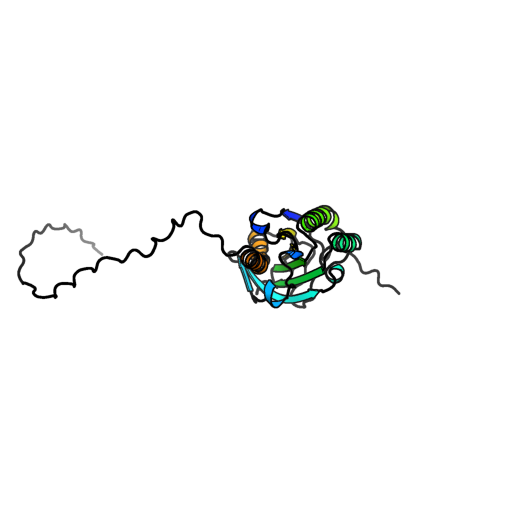 98.75 181 ALA A CA 1
ATOM 1329 C C . ALA A 1 181 ? -3.403 -2.220 -10.287 1.00 98.75 181 ALA A C 1
ATOM 1331 O O . ALA A 1 181 ? -4.164 -3.105 -9.920 1.00 98.75 181 ALA A O 1
ATOM 1332 N N . VAL A 1 182 ? -2.378 -1.821 -9.523 1.00 98.69 182 VAL A N 1
ATOM 1333 C CA . VAL A 1 182 ? -2.131 -2.446 -8.213 1.00 98.69 182 VAL A CA 1
ATOM 1334 C C . VAL A 1 182 ? -3.237 -2.110 -7.205 1.00 98.69 182 VAL A C 1
ATOM 1336 O O . VAL A 1 182 ? -3.622 -2.966 -6.413 1.00 98.69 182 VAL A O 1
ATOM 1339 N N . ARG A 1 183 ? -3.817 -0.907 -7.281 1.00 98.56 183 ARG A N 1
ATOM 1340 C CA . ARG A 1 183 ? -4.904 -0.454 -6.398 1.00 98.56 183 ARG A CA 1
ATOM 1341 C C . ARG A 1 183 ? -6.244 -1.142 -6.623 1.00 98.56 183 ARG A C 1
ATOM 1343 O O . ARG A 1 183 ? -7.119 -1.046 -5.773 1.00 98.56 183 ARG A O 1
ATOM 1350 N N . GLU A 1 184 ? -6.419 -1.907 -7.691 1.00 98.38 184 GLU A N 1
ATOM 1351 C CA . GLU A 1 184 ? -7.583 -2.790 -7.852 1.00 98.38 184 GLU A CA 1
ATOM 1352 C C . GLU A 1 184 ? -7.794 -3.742 -6.656 1.00 98.38 184 GLU A C 1
ATOM 1354 O O . GLU A 1 184 ? -8.919 -4.183 -6.405 1.00 98.38 184 GLU A O 1
ATOM 1359 N N . THR A 1 185 ? -6.749 -4.027 -5.867 1.00 97.88 185 THR A N 1
ATOM 1360 C CA . THR A 1 185 ? -6.860 -4.788 -4.610 1.00 97.88 185 THR A CA 1
ATOM 1361 C C . THR A 1 185 ? -7.748 -4.093 -3.567 1.00 97.88 185 THR A C 1
ATOM 1363 O O . THR A 1 185 ? -8.355 -4.761 -2.730 1.00 97.88 185 THR A O 1
ATOM 1366 N N . GLU A 1 186 ? -7.909 -2.768 -3.649 1.00 98.31 186 GLU A N 1
ATOM 1367 C CA . GLU A 1 186 ? -8.786 -1.954 -2.789 1.00 98.31 186 GLU A CA 1
ATOM 1368 C C . GLU A 1 186 ? -10.271 -2.311 -2.949 1.00 98.31 186 GLU A C 1
ATOM 1370 O O . GLU A 1 186 ? -11.071 -2.030 -2.058 1.00 98.31 186 GLU A O 1
ATOM 1375 N N . LYS A 1 187 ? -10.655 -3.034 -4.015 1.00 97.88 187 LYS A N 1
ATOM 1376 C CA . LYS A 1 187 ? -12.011 -3.591 -4.168 1.00 97.88 187 LYS A CA 1
ATOM 1377 C C . LYS A 1 187 ? -12.455 -4.413 -2.960 1.00 97.88 187 LYS A C 1
ATOM 1379 O O . LYS A 1 187 ? -13.647 -4.450 -2.667 1.00 97.88 187 LYS A O 1
ATOM 1384 N N . ALA A 1 188 ? -11.530 -5.058 -2.250 1.00 97.38 188 ALA A N 1
ATOM 1385 C CA . ALA A 1 188 ? -11.843 -5.747 -1.002 1.00 97.38 188 ALA A CA 1
ATOM 1386 C C . ALA A 1 188 ? -12.361 -4.791 0.086 1.00 97.38 188 ALA A C 1
ATOM 1388 O O . ALA A 1 188 ? -13.359 -5.094 0.737 1.00 97.38 188 ALA A O 1
ATOM 1389 N N . VAL A 1 189 ? -11.750 -3.613 0.222 1.00 98.00 189 VAL A N 1
ATOM 1390 C CA . VAL A 1 189 ? -12.155 -2.589 1.193 1.00 98.00 189 VAL A CA 1
ATOM 1391 C C . VAL A 1 189 ? -13.522 -2.010 0.828 1.00 98.00 189 VAL A C 1
ATOM 1393 O O . VAL A 1 189 ? -14.398 -1.917 1.683 1.00 98.00 189 VAL A O 1
ATOM 1396 N N . PHE A 1 190 ? -13.780 -1.730 -0.453 1.00 97.31 190 PHE A N 1
ATOM 1397 C CA . PHE A 1 190 ? -15.101 -1.253 -0.886 1.00 97.31 190 PHE A CA 1
ATOM 1398 C C . PHE A 1 190 ? -16.219 -2.277 -0.629 1.00 97.31 190 PHE A C 1
ATOM 1400 O O . PHE A 1 190 ? -17.330 -1.901 -0.260 1.00 97.31 190 PHE A O 1
ATOM 1407 N N . ARG A 1 191 ? -15.939 -3.584 -0.736 1.00 97.19 191 ARG A N 1
ATOM 1408 C CA . ARG A 1 191 ? -16.909 -4.620 -0.331 1.00 97.19 191 ARG A CA 1
ATOM 1409 C C . ARG A 1 191 ? -17.200 -4.588 1.171 1.00 97.19 191 ARG A C 1
ATOM 1411 O O . ARG A 1 191 ? -18.331 -4.875 1.557 1.00 97.19 191 ARG A O 1
ATOM 1418 N N . ARG A 1 192 ? -16.225 -4.222 2.011 1.00 97.62 192 ARG A N 1
ATOM 1419 C CA . ARG A 1 192 ? -16.437 -4.037 3.457 1.00 97.62 192 ARG A CA 1
ATOM 1420 C C . ARG A 1 192 ? -17.325 -2.837 3.752 1.00 97.62 192 ARG A C 1
ATOM 1422 O O . ARG A 1 192 ? -18.234 -2.976 4.562 1.00 97.62 192 ARG A O 1
ATOM 1429 N N . VAL A 1 193 ? -17.161 -1.729 3.022 1.00 97.31 193 VAL A N 1
ATOM 1430 C CA . VAL A 1 193 ? -18.093 -0.587 3.092 1.00 97.31 193 VAL A CA 1
ATOM 1431 C C . VAL A 1 193 ? -19.524 -1.051 2.854 1.00 97.31 193 VAL A C 1
ATOM 1433 O O . VAL A 1 193 ? -20.378 -0.830 3.703 1.00 97.31 193 VAL A O 1
ATOM 1436 N N . VAL A 1 194 ? -19.778 -1.750 1.743 1.00 96.25 194 VAL A N 1
ATOM 1437 C CA . VAL A 1 194 ? -21.124 -2.246 1.401 1.00 96.25 194 VAL A CA 1
ATOM 1438 C C . VAL A 1 194 ? -21.646 -3.224 2.455 1.00 96.25 194 VAL A C 1
ATOM 1440 O O . VAL A 1 194 ? -22.826 -3.207 2.785 1.00 96.25 194 VAL A O 1
ATOM 1443 N N . LYS A 1 195 ? -20.779 -4.071 3.018 1.00 95.69 195 LYS A N 1
ATOM 1444 C CA . LYS A 1 195 ? -21.162 -5.013 4.075 1.00 95.69 195 LYS A CA 1
ATOM 1445 C C . LYS A 1 195 ? -21.587 -4.307 5.368 1.00 95.69 195 LYS A C 1
ATOM 1447 O O . LYS A 1 195 ? -22.510 -4.785 6.018 1.00 95.69 195 LYS A O 1
ATOM 1452 N N . VAL A 1 196 ? -20.916 -3.218 5.745 1.00 95.56 196 VAL A N 1
ATOM 1453 C CA . VAL A 1 196 ? -21.201 -2.471 6.983 1.00 95.56 196 VAL A CA 1
ATOM 1454 C C . VAL A 1 196 ? -22.350 -1.476 6.794 1.00 95.56 196 VAL A C 1
ATOM 1456 O O . VAL A 1 196 ? -23.237 -1.403 7.637 1.00 95.56 196 VAL A O 1
ATOM 1459 N N . ALA A 1 197 ? -22.360 -0.731 5.687 1.00 92.44 197 ALA A N 1
ATOM 1460 C CA . ALA A 1 197 ? -23.353 0.306 5.400 1.00 92.44 197 ALA A CA 1
ATOM 1461 C C . ALA A 1 197 ? -24.655 -0.230 4.781 1.00 92.44 197 ALA A C 1
ATOM 1463 O O . ALA A 1 197 ? -25.673 0.458 4.806 1.00 92.44 197 ALA A O 1
ATOM 1464 N N . GLY A 1 198 ? -24.618 -1.431 4.197 1.00 85.56 198 GLY A N 1
ATOM 1465 C CA . GLY A 1 198 ? -25.630 -1.899 3.252 1.00 85.56 198 GLY A CA 1
ATOM 1466 C C . GLY A 1 198 ? -25.393 -1.362 1.835 1.00 85.56 198 GLY A C 1
ATOM 1467 O O . GLY A 1 198 ? -24.504 -0.546 1.583 1.00 85.56 198 GLY A O 1
ATOM 1468 N N . VAL A 1 199 ? -26.191 -1.842 0.876 1.00 75.31 199 VAL A N 1
ATOM 1469 C CA . VAL A 1 199 ? -26.229 -1.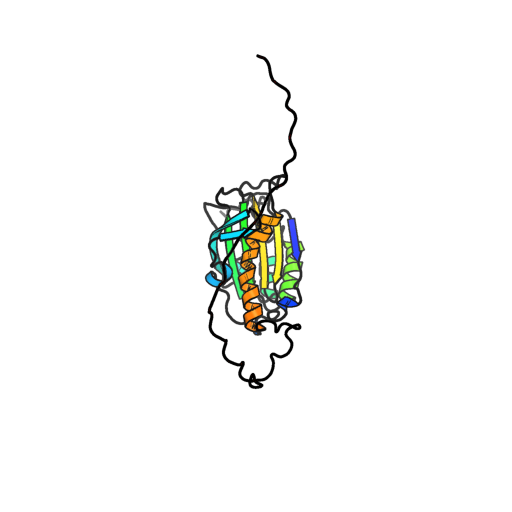247 -0.468 1.00 75.31 199 VAL A CA 1
ATOM 1470 C C . VAL A 1 199 ? -26.897 0.123 -0.338 1.00 75.31 199 VAL A C 1
ATOM 1472 O O . VAL A 1 199 ? -27.978 0.183 0.251 1.00 75.31 199 VAL A O 1
ATOM 1475 N N . PRO A 1 200 ? -26.298 1.212 -0.856 1.00 64.75 200 PRO A N 1
ATOM 1476 C CA . PRO A 1 200 ? -26.953 2.511 -0.857 1.00 64.75 200 PRO A CA 1
ATOM 1477 C C . PRO A 1 200 ? -28.339 2.396 -1.494 1.00 64.75 200 PRO A C 1
ATOM 1479 O O . PRO A 1 200 ? -28.460 1.956 -2.638 1.00 64.75 200 PRO A O 1
ATOM 1482 N N . SER A 1 201 ? -29.380 2.771 -0.755 1.00 61.28 201 SER A N 1
ATOM 1483 C CA . SER A 1 201 ? -30.704 2.973 -1.336 1.00 61.28 201 SER A CA 1
ATOM 1484 C C . SER A 1 201 ? -30.589 4.118 -2.336 1.00 61.28 201 SER A C 1
ATOM 1486 O O . SER A 1 201 ? -30.153 5.209 -1.964 1.00 61.28 201 SER A O 1
ATOM 1488 N N . ASP A 1 202 ? -30.930 3.868 -3.596 1.00 54.34 202 ASP A N 1
ATOM 1489 C CA . ASP A 1 202 ? -30.876 4.885 -4.641 1.00 54.34 202 ASP A CA 1
ATOM 1490 C C . ASP A 1 202 ? -31.792 6.066 -4.251 1.00 54.34 202 ASP A C 1
ATOM 1492 O O . ASP A 1 202 ? -32.998 5.853 -4.079 1.00 54.34 202 ASP A O 1
ATOM 1496 N N . PRO A 1 203 ? -31.287 7.308 -4.090 1.00 55.69 203 PRO A N 1
ATOM 1497 C CA . PRO A 1 203 ? -32.134 8.462 -3.778 1.00 55.69 203 PRO A CA 1
ATOM 1498 C C . PRO A 1 203 ? -33.159 8.766 -4.881 1.00 55.69 203 PRO A C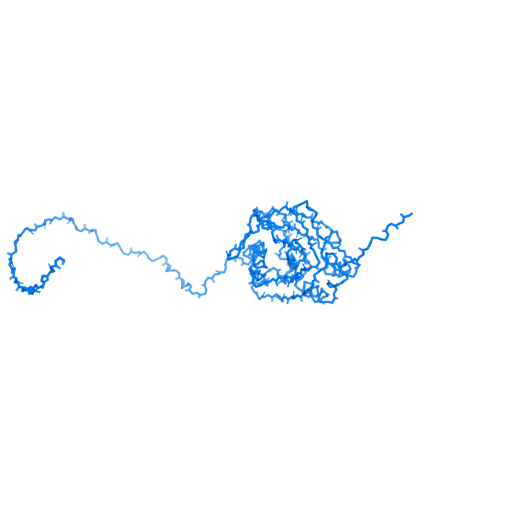 1
ATOM 1500 O O . PRO A 1 203 ? -34.053 9.584 -4.673 1.00 55.69 203 PRO A O 1
ATOM 1503 N N . ALA A 1 204 ? -33.013 8.140 -6.055 1.00 53.88 204 ALA A N 1
ATOM 1504 C CA . ALA A 1 204 ? -33.851 8.343 -7.226 1.00 53.88 204 ALA A CA 1
ATOM 1505 C C . ALA A 1 204 ? -34.885 7.234 -7.477 1.00 53.88 204 ALA A C 1
ATOM 1507 O O . ALA A 1 204 ? -35.629 7.348 -8.449 1.00 53.88 204 ALA A O 1
ATOM 1508 N N . GLN A 1 205 ? -34.982 6.191 -6.644 1.00 47.69 205 GLN A N 1
ATOM 1509 C CA . GLN A 1 205 ? -36.059 5.210 -6.792 1.00 47.69 205 GLN A CA 1
ATOM 1510 C C . GLN A 1 205 ? -37.312 5.746 -6.071 1.00 47.69 205 GLN A C 1
ATOM 1512 O O . GLN A 1 205 ? -37.361 5.696 -4.837 1.00 47.69 205 GLN A O 1
ATOM 1517 N N . PRO A 1 206 ? -38.339 6.278 -6.769 1.00 45.56 206 PRO A N 1
ATOM 1518 C CA . PRO A 1 206 ? -39.621 6.517 -6.122 1.00 45.56 206 PRO A CA 1
ATOM 1519 C C . PRO A 1 206 ? -40.122 5.193 -5.542 1.00 45.56 206 PRO A C 1
ATOM 1521 O O . PRO A 1 206 ? -39.859 4.127 -6.109 1.00 45.56 206 PRO A O 1
ATOM 1524 N N . ALA A 1 207 ? -40.815 5.265 -4.402 1.00 49.00 207 ALA A N 1
ATOM 1525 C CA . ALA A 1 207 ? -41.448 4.106 -3.789 1.00 49.00 207 ALA A CA 1
ATOM 1526 C C . ALA A 1 207 ? -42.165 3.301 -4.880 1.00 49.00 207 ALA A C 1
ATOM 1528 O O . ALA A 1 207 ? -43.034 3.836 -5.574 1.00 49.00 207 ALA A O 1
ATOM 1529 N N . GLY A 1 208 ? -41.748 2.044 -5.068 1.00 51.81 208 GLY A N 1
ATOM 1530 C CA . GLY A 1 208 ? -42.441 1.138 -5.975 1.00 51.81 208 GLY A CA 1
ATOM 1531 C C . GLY A 1 208 ? -43.924 1.132 -5.604 1.00 51.81 208 GLY A C 1
ATOM 1532 O O . GLY A 1 208 ? -44.233 1.221 -4.409 1.00 51.81 208 GLY A O 1
ATOM 1533 N N . PRO A 1 209 ? -44.840 1.114 -6.587 1.00 45.97 209 PRO A N 1
ATOM 1534 C CA . PRO A 1 209 ? -46.257 1.203 -6.290 1.00 45.97 209 PRO A CA 1
ATOM 1535 C C . PRO A 1 209 ? -46.611 0.089 -5.307 1.00 45.97 209 PRO A C 1
ATOM 1537 O O . PRO A 1 209 ? -46.305 -1.080 -5.540 1.00 45.97 209 PRO A O 1
ATOM 1540 N N . ALA A 1 210 ? -47.199 0.482 -4.176 1.00 50.50 210 ALA A N 1
ATOM 1541 C CA . ALA A 1 210 ? -47.833 -0.452 -3.265 1.00 50.50 210 ALA A CA 1
ATOM 1542 C C . ALA A 1 210 ? -48.794 -1.325 -4.076 1.00 50.50 210 ALA A C 1
ATOM 1544 O O . ALA A 1 210 ? -49.495 -0.781 -4.936 1.00 50.50 210 ALA A O 1
ATOM 1545 N N . ASP A 1 211 ? -48.799 -2.633 -3.791 1.00 51.16 211 ASP A N 1
ATOM 1546 C CA . ASP A 1 211 ? -49.703 -3.633 -4.365 1.00 51.16 211 ASP A CA 1
ATOM 1547 C C . ASP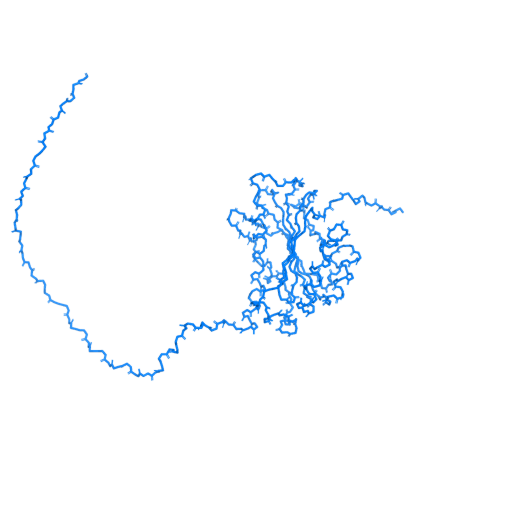 A 1 211 ? -51.120 -3.063 -4.475 1.00 51.16 211 ASP A C 1
ATOM 1549 O O . ASP A 1 211 ? -51.920 -3.064 -3.540 1.00 51.16 211 ASP A O 1
ATOM 1553 N N . THR A 1 212 ? -51.418 -2.526 -5.646 1.00 45.12 212 THR A N 1
ATOM 1554 C CA . THR A 1 212 ? -52.744 -2.125 -6.064 1.00 45.12 212 THR A C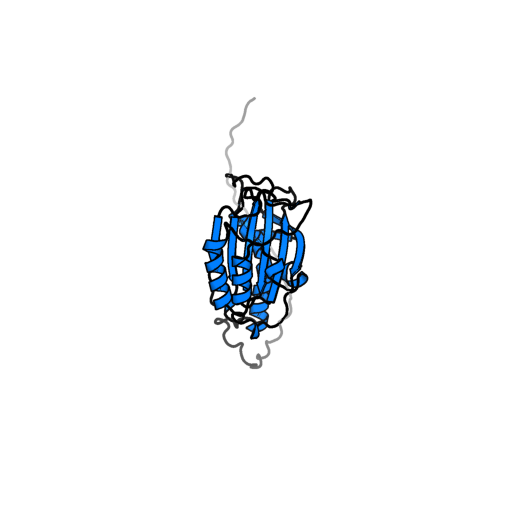A 1
ATOM 1555 C C . THR A 1 212 ? -52.989 -2.999 -7.264 1.00 45.12 212 THR A C 1
ATOM 1557 O O . THR A 1 212 ? -52.325 -2.879 -8.290 1.00 45.12 212 THR A O 1
ATOM 1560 N N . ALA A 1 213 ? -53.859 -3.983 -7.045 1.00 48.16 213 ALA A N 1
ATOM 1561 C CA . ALA A 1 213 ? -54.210 -5.004 -8.007 1.00 48.16 213 ALA A CA 1
ATOM 1562 C C . ALA A 1 213 ? -54.398 -4.383 -9.396 1.00 48.16 213 ALA A C 1
ATOM 1564 O O . ALA A 1 213 ? -55.255 -3.522 -9.600 1.00 48.16 213 ALA A O 1
ATOM 1565 N N . GLN A 1 214 ? -53.559 -4.823 -10.327 1.00 42.22 214 GLN A N 1
ATOM 1566 C CA . GLN A 1 214 ? -53.640 -4.481 -11.735 1.00 42.22 214 GLN A CA 1
ATOM 1567 C C . GLN A 1 214 ? -55.018 -4.949 -12.248 1.00 42.22 214 GLN A C 1
ATOM 1569 O O . GLN A 1 214 ? -55.339 -6.131 -12.087 1.00 42.22 214 GLN A O 1
ATOM 1574 N N . PRO A 1 215 ? -55.875 -4.072 -12.807 1.00 44.47 215 PRO A N 1
ATOM 1575 C CA . PRO A 1 215 ? -57.106 -4.517 -13.447 1.00 44.47 215 PRO A CA 1
ATOM 1576 C C . PRO A 1 215 ? -56.752 -5.468 -14.590 1.00 44.47 215 PRO A C 1
ATOM 1578 O O . PRO A 1 215 ? -55.810 -5.204 -15.337 1.00 44.47 215 PRO A O 1
ATOM 1581 N N . ALA A 1 216 ? -57.482 -6.580 -14.691 1.00 46.09 216 ALA A N 1
ATOM 1582 C CA . ALA A 1 216 ? -57.247 -7.598 -15.706 1.00 46.09 216 ALA A CA 1
ATOM 1583 C C . ALA A 1 216 ? -57.280 -6.975 -17.110 1.00 46.09 216 ALA A C 1
ATOM 1585 O O . ALA A 1 216 ? -58.278 -6.378 -17.510 1.00 46.09 216 ALA A O 1
ATOM 1586 N N . GLU A 1 217 ? -56.172 -7.114 -17.830 1.00 45.81 217 GLU A N 1
ATOM 1587 C CA . GLU A 1 217 ? -56.072 -6.777 -19.244 1.00 45.81 217 GLU A CA 1
ATOM 1588 C C . GLU A 1 217 ? -56.912 -7.791 -20.039 1.00 45.81 217 GLU A C 1
ATOM 1590 O O . GLU A 1 217 ? -56.846 -8.998 -19.782 1.00 45.81 217 GLU A O 1
ATOM 1595 N N . GLU A 1 218 ? -57.763 -7.306 -20.948 1.00 45.09 218 GLU A N 1
ATOM 1596 C CA . GLU A 1 218 ? -58.595 -8.167 -21.793 1.00 45.09 218 GLU A CA 1
ATOM 1597 C C . GLU A 1 218 ? -57.724 -9.071 -22.684 1.00 45.09 218 GLU A C 1
ATOM 1599 O O . GLU A 1 218 ? -56.659 -8.652 -23.147 1.00 45.09 218 GLU A O 1
ATOM 1604 N N . PRO A 1 219 ? -58.151 -10.322 -22.934 1.00 45.09 219 PRO A N 1
ATOM 1605 C CA . PRO A 1 219 ? -57.347 -11.274 -23.684 1.00 45.09 219 PRO A CA 1
ATOM 1606 C C . PRO A 1 219 ? -57.187 -10.846 -25.154 1.00 45.09 219 PRO A C 1
ATOM 1608 O O . PRO A 1 219 ? -58.099 -10.251 -25.733 1.00 45.09 219 PRO A O 1
ATOM 1611 N N . PRO A 1 220 ? -56.047 -11.177 -25.785 1.00 47.22 220 PRO A N 1
ATOM 1612 C CA . PRO A 1 220 ? -55.748 -10.758 -27.146 1.00 47.22 220 PRO A CA 1
ATOM 1613 C C . PRO A 1 220 ? -56.640 -11.473 -28.168 1.00 47.22 220 PRO A C 1
ATOM 1615 O O . PRO A 1 220 ? -56.845 -12.685 -28.103 1.00 47.22 220 PRO A O 1
ATOM 1618 N N . SER A 1 221 ? -57.129 -10.711 -29.144 1.00 48.03 221 SER A N 1
ATOM 1619 C CA . SER A 1 221 ? -57.846 -11.216 -30.316 1.00 48.03 221 SER A CA 1
ATOM 1620 C C . SER A 1 221 ? -56.907 -11.997 -31.250 1.00 48.03 221 SER A C 1
ATOM 1622 O O . SER A 1 221 ? -55.802 -11.541 -31.545 1.00 48.03 221 SER A O 1
ATOM 1624 N N . ASP A 1 222 ? -57.373 -13.157 -31.720 1.00 45.16 222 ASP A N 1
ATOM 1625 C CA . ASP A 1 222 ? -56.652 -14.134 -32.555 1.00 45.16 222 ASP A CA 1
ATOM 1626 C C . ASP A 1 222 ? -56.074 -13.580 -33.881 1.00 45.16 222 ASP A C 1
ATOM 1628 O O . ASP A 1 222 ? -56.626 -12.640 -34.464 1.00 45.16 222 ASP A O 1
ATOM 1632 N N . PRO A 1 223 ? -55.012 -14.205 -34.439 1.00 53.69 223 PRO A N 1
ATOM 1633 C CA . PRO A 1 223 ? -54.407 -13.796 -35.699 1.00 53.69 223 PRO A CA 1
ATOM 1634 C C . PRO A 1 223 ? -55.090 -14.488 -36.888 1.00 53.69 223 PRO A C 1
ATOM 1636 O O . PRO A 1 223 ? -55.086 -15.714 -37.001 1.00 53.69 223 PRO A O 1
ATOM 1639 N N . GLY A 1 224 ? -55.616 -13.719 -37.842 1.00 39.47 224 GLY A N 1
ATOM 1640 C CA . GLY A 1 224 ? -56.157 -14.310 -39.062 1.00 39.47 224 GLY A CA 1
ATOM 1641 C C . GLY A 1 224 ? -56.435 -13.335 -40.201 1.00 39.47 224 GLY A C 1
ATOM 1642 O O . GLY A 1 224 ? -57.277 -12.456 -40.077 1.00 39.47 224 GLY A O 1
ATOM 1643 N N . ALA A 1 225 ? -55.790 -13.635 -41.334 1.00 36.16 225 ALA A N 1
ATOM 1644 C CA . ALA A 1 225 ? -56.098 -13.252 -42.718 1.00 36.16 225 ALA A CA 1
ATOM 1645 C C . ALA A 1 225 ? -55.320 -12.069 -43.330 1.00 36.16 225 ALA A C 1
ATOM 1647 O O . ALA A 1 225 ? -55.619 -10.894 -43.140 1.00 36.16 225 ALA A O 1
ATOM 1648 N N . SER A 1 226 ? -54.356 -12.428 -44.185 1.00 43.97 226 SER A N 1
ATOM 1649 C CA . SER A 1 226 ? -53.866 -11.588 -45.283 1.00 43.97 226 SER A CA 1
ATOM 1650 C C . SER A 1 226 ? -54.981 -11.272 -46.289 1.00 43.97 226 SER A C 1
ATOM 1652 O O . SER A 1 226 ? -55.895 -12.080 -46.469 1.00 43.97 226 SER A O 1
ATOM 1654 N N . PRO A 1 227 ? -54.796 -10.213 -47.091 1.00 40.81 227 PRO A N 1
ATOM 1655 C CA . PRO A 1 227 ? -55.047 -10.348 -48.520 1.00 40.81 227 PRO A CA 1
ATOM 1656 C C . PRO A 1 227 ? -53.858 -9.902 -49.390 1.00 40.81 227 PRO A C 1
ATOM 1658 O O . PRO A 1 227 ? -53.113 -8.975 -49.079 1.00 40.81 227 PRO A O 1
ATOM 1661 N N . THR A 1 228 ? -53.710 -10.623 -50.501 1.00 42.28 228 THR A N 1
ATOM 1662 C CA . THR A 1 228 ? -52.999 -10.299 -51.753 1.00 42.28 228 THR A CA 1
ATOM 1663 C C . THR A 1 228 ? -53.650 -9.057 -52.426 1.00 42.28 228 THR A C 1
ATOM 1665 O O . THR A 1 228 ? -54.745 -8.678 -52.033 1.00 42.28 228 THR A O 1
ATOM 1668 N N . VAL A 1 229 ? -53.136 -8.309 -53.417 1.00 40.19 229 VAL A N 1
ATOM 1669 C CA . VAL A 1 229 ? -52.235 -8.530 -54.566 1.00 40.19 229 VAL A CA 1
ATOM 1670 C C . VAL A 1 229 ? -51.787 -7.155 -55.148 1.00 40.19 229 VAL A C 1
ATOM 1672 O O . VAL A 1 229 ? -52.526 -6.182 -55.045 1.00 40.19 229 VAL A O 1
ATOM 1675 N N . SER A 1 230 ? -50.683 -7.173 -55.915 1.00 36.66 230 SER A N 1
ATOM 1676 C CA . SER A 1 230 ? -50.406 -6.427 -57.176 1.00 36.66 230 SER A CA 1
ATOM 1677 C C . SER A 1 230 ? -49.855 -4.981 -57.207 1.00 36.66 230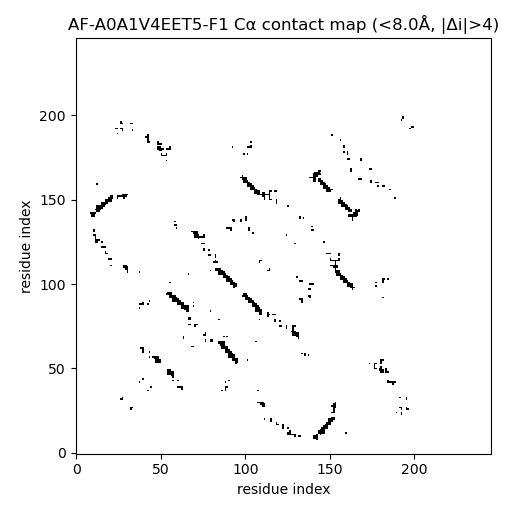 SER A C 1
ATOM 1679 O O . SER A 1 230 ? -50.400 -4.043 -56.641 1.00 36.66 230 SER A O 1
ATOM 1681 N N . ALA A 1 231 ? -48.781 -4.841 -58.005 1.00 40.59 231 ALA A N 1
ATOM 1682 C CA . ALA A 1 231 ? -48.050 -3.630 -58.416 1.00 40.59 231 ALA A CA 1
ATOM 1683 C C . ALA A 1 231 ? -48.782 -2.792 -59.500 1.00 40.59 231 ALA A C 1
ATOM 1685 O O . ALA A 1 231 ? -49.777 -3.271 -60.052 1.00 40.59 231 ALA A O 1
ATOM 1686 N N . PRO A 1 232 ? -48.271 -1.590 -59.878 1.00 47.81 232 PRO A N 1
ATOM 1687 C CA . PRO A 1 232 ? -47.396 -1.523 -61.070 1.00 47.81 232 PRO A CA 1
ATOM 1688 C C . PRO A 1 232 ? -46.304 -0.410 -61.138 1.00 47.81 232 PRO A C 1
ATOM 1690 O O . PRO A 1 232 ? -46.379 0.627 -60.493 1.00 47.81 232 PRO A O 1
ATOM 1693 N N . ALA A 1 233 ? -45.327 -0.686 -62.021 1.00 38.91 233 ALA A N 1
ATOM 1694 C CA . ALA A 1 233 ? -44.619 0.144 -63.025 1.00 38.91 233 ALA A CA 1
ATOM 1695 C C . ALA A 1 233 ? -43.840 1.455 -62.701 1.00 38.91 233 ALA A C 1
ATOM 1697 O O . ALA A 1 233 ? -44.402 2.527 -62.533 1.00 38.91 233 ALA A O 1
ATOM 1698 N N . ALA A 1 234 ? -42.508 1.326 -62.826 1.00 41.28 234 ALA A N 1
ATOM 1699 C CA . ALA A 1 234 ? -41.546 2.037 -63.697 1.00 41.28 234 ALA A CA 1
ATOM 1700 C C . ALA A 1 234 ? -41.582 3.571 -63.915 1.00 41.28 234 ALA A C 1
ATOM 1702 O O . ALA A 1 234 ? -42.542 4.123 -64.442 1.00 41.28 234 ALA A O 1
ATOM 1703 N N . SER A 1 235 ? -40.403 4.202 -63.763 1.00 39.47 235 SER A N 1
ATOM 1704 C CA . SER A 1 235 ? -39.853 5.165 -64.739 1.00 39.47 235 SER A CA 1
ATOM 1705 C C . SER A 1 235 ? -38.319 5.273 -64.655 1.00 39.47 235 SER A C 1
ATOM 1707 O O . SER A 1 235 ? -37.733 5.534 -63.609 1.00 39.47 235 SER A O 1
ATOM 1709 N N . THR A 1 236 ? -37.700 5.026 -65.805 1.00 41.19 236 THR A N 1
ATOM 1710 C CA . THR A 1 236 ? -36.293 5.141 -66.225 1.00 41.19 236 THR A CA 1
ATOM 1711 C C . THR A 1 236 ? -35.758 6.575 -66.237 1.00 41.19 236 THR A C 1
ATOM 1713 O O . THR A 1 236 ? -36.471 7.464 -66.682 1.00 41.19 236 THR A O 1
ATOM 1716 N N . SER A 1 237 ? -34.457 6.768 -65.963 1.00 43.81 237 SER A N 1
ATOM 1717 C CA . SER A 1 237 ? -33.634 7.735 -66.722 1.00 43.81 237 SER A CA 1
ATOM 1718 C C . SER A 1 237 ? -32.164 7.299 -66.773 1.00 43.81 237 SER A C 1
ATOM 1720 O O . SER A 1 237 ? -31.637 6.733 -65.820 1.00 43.81 237 SER A O 1
ATOM 1722 N N . ALA A 1 238 ? -31.554 7.518 -67.935 1.00 42.34 238 ALA A N 1
ATOM 1723 C CA . ALA A 1 238 ? -30.338 6.893 -68.436 1.00 42.34 238 ALA A CA 1
ATOM 1724 C C . ALA A 1 238 ? -29.029 7.646 -68.115 1.00 42.34 238 ALA A C 1
ATOM 1726 O O . ALA A 1 238 ? -29.027 8.839 -67.821 1.00 42.34 238 ALA A O 1
ATOM 1727 N N . GLN A 1 239 ? -27.916 6.913 -68.243 1.00 49.34 239 GLN A N 1
ATOM 1728 C CA . GLN A 1 239 ? -26.530 7.400 -68.295 1.00 49.34 239 GLN A CA 1
ATOM 1729 C C . GLN A 1 239 ? -26.202 8.097 -69.630 1.00 49.34 239 GLN A C 1
ATOM 1731 O O . GLN A 1 239 ? -26.897 7.885 -70.626 1.00 49.34 239 GLN A O 1
ATOM 1736 N N . PRO A 1 240 ? -25.039 8.769 -69.698 1.00 52.97 240 PRO A N 1
ATOM 1737 C CA . PRO A 1 240 ? -24.174 8.582 -70.858 1.00 52.97 240 PRO A CA 1
ATOM 1738 C C . PRO A 1 240 ? -22.736 8.162 -70.507 1.00 52.97 240 PRO A C 1
ATOM 1740 O O . PRO A 1 240 ? -22.190 8.451 -69.443 1.00 52.97 240 PRO A O 1
ATOM 1743 N N . SER A 1 241 ? -22.166 7.446 -71.469 1.00 49.16 241 SER A N 1
ATOM 1744 C CA . SER A 1 241 ? -20.911 6.697 -71.487 1.00 49.16 241 SER A CA 1
ATOM 1745 C C . SER A 1 241 ? -19.707 7.544 -71.921 1.00 49.16 241 SER A C 1
ATOM 1747 O O . SER A 1 241 ? -19.855 8.448 -72.740 1.00 49.16 241 SER A O 1
ATOM 1749 N N . VAL A 1 242 ? -18.497 7.157 -71.499 1.00 55.62 242 VAL A N 1
ATOM 1750 C CA . VAL A 1 242 ? -17.231 7.520 -72.171 1.00 55.62 242 VAL A CA 1
ATOM 1751 C C . VAL A 1 242 ? -16.363 6.255 -72.297 1.00 55.62 242 VAL A C 1
ATOM 1753 O O . VAL A 1 242 ? -16.227 5.536 -71.305 1.00 55.62 242 VAL A O 1
ATOM 1756 N N . PRO A 1 243 ? -15.805 5.934 -73.481 1.00 60.44 243 PRO A N 1
ATOM 1757 C CA . PRO A 1 243 ? -15.021 4.720 -73.692 1.00 60.44 243 PRO A CA 1
ATOM 1758 C C . PRO A 1 243 ? -13.526 4.921 -73.398 1.00 60.44 243 PRO A C 1
ATOM 1760 O O . PRO A 1 243 ? -12.962 5.982 -73.657 1.00 60.44 243 PRO A O 1
ATOM 1763 N N . ALA A 1 244 ? -12.882 3.855 -72.922 1.00 45.66 244 ALA A N 1
ATOM 1764 C CA . ALA A 1 244 ? -11.432 3.726 -72.835 1.00 45.66 244 ALA A CA 1
ATOM 1765 C C . ALA A 1 244 ? -10.896 3.001 -74.081 1.00 45.66 244 ALA A C 1
ATOM 1767 O O . ALA A 1 244 ? -11.417 1.953 -74.470 1.00 45.66 244 ALA A O 1
ATOM 1768 N N . ALA A 1 245 ? -9.847 3.555 -74.686 1.00 54.41 245 ALA A N 1
ATOM 1769 C CA . ALA A 1 245 ? -9.005 2.877 -75.662 1.00 54.41 245 ALA A CA 1
ATOM 1770 C C . ALA A 1 245 ? -7.632 2.581 -75.036 1.00 54.41 245 ALA A C 1
ATOM 1772 O O . ALA A 1 245 ? -7.213 3.260 -74.102 1.00 54.41 245 ALA A O 1
ATOM 1773 N N . ARG A 1 246 ? -7.040 1.509 -75.563 1.00 50.44 246 ARG A N 1
ATOM 1774 C CA . ARG A 1 246 ? -5.867 0.740 -75.125 1.00 50.44 246 ARG A CA 1
ATOM 1775 C C . ARG A 1 246 ? -4.605 1.530 -74.805 1.00 50.44 246 ARG A C 1
ATOM 1777 O O . ARG A 1 246 ? -4.330 2.513 -75.523 1.00 50.44 246 ARG A O 1
#

Sequence (246 aa):
MQASGEMSGEGLPASFQSWPSVKELAPIGDRKADSAPLTVQEVFGARTVTAGKVTLRRLAGRLDQACTGAVWGADLADALTEAGCSQAVRGLYATADGVYVAQYTLFNLADVAAAESLAKSLASLYRGAWVQPLESPRAKFGAYSEGNAYVLGHYLGVAWIGRADGAEPGEKDDFIMLGLAVRETEKAVFRRVVKVAGVPSDPAQPAGPADTAQPAEEPPSDPGASPTVSAPAASTSAQPSVPAAR

Radius of gyration: 29.82 Å; Cα contacts (8 Å, |Δi|>4): 459; chains: 1; bounding box: 90×27×94 Å

Foldseek 3Di:
DDPPDDPPQFPFAPEEEEDAEDPLLQLQQFCVLVVDDDDQCLLPVDQWFFFDPDIKGWP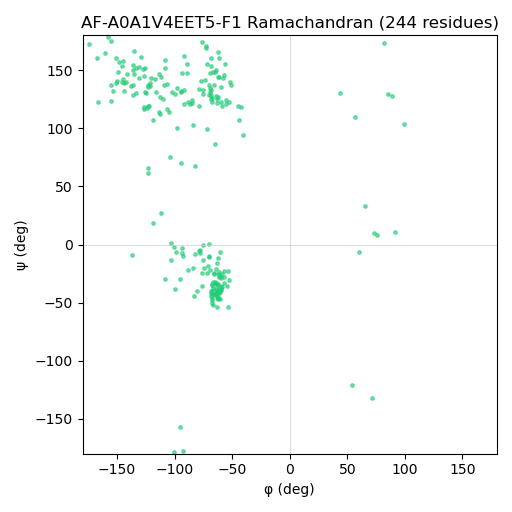DKDKDQQCLVFKDDPQLSVLCVVQQWGMKIKIWIAGPVLFKIKMKIKTQGGGRVSQVSSSVVCNVCRRPMDTDDDDDPRAGAANHWYWYWYRRNNMIMIMIMDTRNNDDDDPPDDVVRVRVRVCVSCVSSSVSSCVSVPDDDPPPDDPDDDPDDDPDDDDDDDDDDDDDDDDDDDDDDDDDDDDDDD

Secondary structure (DSSP, 8-state):
--------STTS-SEEEEE---GGGGGGSBTTTT-SPP-HHHHH-SSEEEETTEEEEEEEEEEESSGGGGEESHHHHHHHHHTT--EEEEEEEEETTS-EEEEEEEEE-SBHHHHHHHHHHHHHHTTT-EEPPPP-TT----S--EEEEEEETTEEEEEEEEETT-PPP-TT--HHHHHHHHHGGGHHHHHHHHHHH-SPPPTT---PPP---PPPPPPPPPP-----------------------

pLDDT: mean 84.92, std 21.81, range [33.94, 98.94]

Solvent-accessible surface area (backbone atoms only — not comparable to full-atom values): 14255 Å² total; per-residue (Å²): 137,82,82,82,71,83,84,73,57,64,64,37,44,72,44,76,50,70,45,74,60,57,81,85,32,52,60,32,24,35,30,82,65,50,66,70,79,89,50,44,63,65,46,57,56,59,61,60,36,61,23,95,91,41,54,33,35,59,76,48,71,40,71,34,76,48,40,55,80,45,38,41,41,68,70,51,40,49,45,39,54,76,21,46,42,52,31,26,36,39,35,32,27,25,30,92,87,43,56,36,26,36,35,40,37,41,36,39,26,46,20,30,68,33,16,47,51,44,48,55,50,43,75,75,35,39,83,72,26,44,67,52,79,74,90,51,100,79,45,49,71,22,59,24,26,41,32,38,32,40,24,60,14,9,25,32,37,36,42,38,39,33,29,35,83,14,52,75,81,53,96,87,54,58,63,68,37,48,53,51,9,63,51,52,40,51,56,43,56,56,51,48,28,39,68,61,65,42,77,81,78,64,94,79,64,71,81,73,81,71,96,63,83,75,78,82,77,81,80,82,81,83,90,84,82,85,83,88,83,86,86,88,85,90,87,88,86,83,86,87,89,85,88,86,81,135

Mean predicted aligned error: 11.78 Å